Protein AF-A0A0C2MUK8-F1 (afdb_monomer)

Structure (mmCIF, N/CA/C/O backbone):
data_AF-A0A0C2MUK8-F1
#
_entry.id   AF-A0A0C2MUK8-F1
#
loop_
_atom_site.group_PDB
_atom_site.id
_atom_site.type_symbol
_atom_site.label_atom_id
_atom_site.label_alt_id
_atom_site.label_comp_id
_atom_site.label_asym_id
_atom_site.label_entity_id
_atom_site.label_seq_id
_atom_site.pdbx_PDB_ins_code
_atom_site.Cartn_x
_atom_site.Cartn_y
_atom_site.Cartn_z
_atom_site.occupancy
_atom_site.B_iso_or_equiv
_atom_site.auth_seq_id
_atom_site.auth_comp_id
_atom_site.auth_asym_id
_atom_site.auth_atom_id
_atom_site.pdbx_PDB_model_num
ATOM 1 N N . MET A 1 1 ? -18.525 -18.091 37.038 1.00 44.34 1 MET A N 1
ATOM 2 C CA . MET A 1 1 ? -18.599 -16.663 36.672 1.00 44.34 1 MET A CA 1
ATOM 3 C C . MET A 1 1 ? -17.621 -16.494 35.536 1.00 44.34 1 MET A C 1
ATOM 5 O O . MET A 1 1 ? -16.437 -16.733 35.734 1.00 44.34 1 MET A O 1
ATOM 9 N N . ASP A 1 2 ? -18.159 -16.285 34.340 1.00 36.78 2 ASP A N 1
ATOM 10 C CA . ASP A 1 2 ? -17.477 -16.557 33.077 1.00 36.78 2 ASP A CA 1
ATOM 11 C C . ASP A 1 2 ? -16.755 -15.318 32.541 1.00 36.78 2 ASP A C 1
ATOM 13 O O . ASP A 1 2 ? -17.338 -14.239 32.456 1.00 36.78 2 ASP A O 1
ATOM 17 N N . ALA A 1 3 ? -15.519 -15.508 32.074 1.00 42.41 3 ALA A N 1
ATOM 18 C CA . ALA A 1 3 ? -14.652 -14.496 31.457 1.00 42.41 3 ALA A CA 1
ATOM 19 C C . ALA A 1 3 ? -15.210 -13.856 30.160 1.00 42.41 3 ALA A C 1
ATOM 21 O O . ALA A 1 3 ? -14.564 -13.010 29.550 1.00 42.41 3 ALA A O 1
ATOM 22 N N . LYS A 1 4 ? -16.418 -14.235 29.719 1.00 40.75 4 LYS A N 1
ATOM 23 C CA . LYS A 1 4 ? -17.112 -13.627 28.571 1.00 40.75 4 LYS A CA 1
ATOM 24 C C . LYS A 1 4 ? -17.781 -12.282 28.895 1.00 40.75 4 LYS A C 1
ATOM 26 O O . LYS A 1 4 ? -18.181 -11.591 27.963 1.00 40.75 4 LYS A O 1
ATOM 31 N N . ASN A 1 5 ? -17.882 -11.898 30.170 1.00 45.78 5 ASN A N 1
ATOM 32 C CA . ASN A 1 5 ? -18.529 -10.643 30.574 1.00 45.78 5 ASN A CA 1
ATOM 33 C C . ASN A 1 5 ? -17.576 -9.440 30.726 1.00 45.78 5 ASN A C 1
ATOM 35 O O . ASN A 1 5 ? -18.062 -8.315 30.662 1.00 45.78 5 ASN A O 1
ATOM 39 N N . ASP A 1 6 ? -16.255 -9.634 30.828 1.00 45.53 6 ASP A N 1
ATOM 40 C CA . ASP A 1 6 ? -15.299 -8.517 30.988 1.00 45.53 6 ASP A CA 1
ATOM 41 C C . ASP A 1 6 ? -15.006 -7.770 29.673 1.00 45.53 6 ASP A C 1
ATOM 43 O O . ASP A 1 6 ? -14.904 -6.546 29.654 1.00 45.53 6 ASP A O 1
ATOM 47 N N . VAL A 1 7 ? -14.986 -8.470 28.533 1.00 45.81 7 VAL A N 1
ATOM 48 C CA . VAL A 1 7 ? -14.723 -7.858 27.211 1.00 45.81 7 VAL A CA 1
ATOM 49 C C . VAL A 1 7 ? -15.858 -6.916 26.772 1.00 45.81 7 VAL A C 1
ATOM 51 O O . VAL A 1 7 ? -15.629 -5.936 26.067 1.00 45.81 7 VAL A O 1
ATOM 54 N N . ASN A 1 8 ? -17.088 -7.158 27.236 1.00 46.28 8 ASN A N 1
ATOM 55 C CA . ASN A 1 8 ? -18.234 -6.287 26.956 1.00 46.28 8 ASN A CA 1
ATOM 56 C C . ASN A 1 8 ? -18.224 -4.990 27.784 1.00 46.28 8 ASN A C 1
ATOM 58 O O . ASN A 1 8 ? -18.872 -4.024 27.384 1.00 46.28 8 ASN A O 1
ATOM 62 N N . PHE A 1 9 ? -17.485 -4.938 28.899 1.00 47.06 9 PHE A N 1
ATOM 63 C CA . PHE A 1 9 ? -17.389 -3.755 29.758 1.00 47.06 9 PHE A CA 1
ATOM 64 C C . PHE A 1 9 ? -16.361 -2.740 29.230 1.00 47.06 9 PHE A C 1
ATOM 66 O O . PHE A 1 9 ? -16.635 -1.540 29.203 1.00 47.06 9 PHE A O 1
ATOM 73 N N . GLU A 1 10 ? -15.229 -3.205 28.694 1.00 44.06 10 GLU A N 1
ATOM 74 C CA . GLU A 1 10 ? -14.230 -2.322 28.070 1.00 44.06 10 GLU A CA 1
ATOM 75 C C . GLU A 1 10 ? -14.722 -1.707 26.750 1.00 44.06 10 GLU A C 1
ATOM 77 O O . GLU A 1 10 ? -14.495 -0.524 26.489 1.00 44.06 10 GLU A O 1
ATOM 82 N N . ILE A 1 11 ? -15.488 -2.464 25.954 1.00 48.84 11 ILE A N 1
ATOM 83 C CA . ILE A 1 11 ? -16.159 -1.951 24.745 1.00 48.84 11 ILE A CA 1
ATOM 84 C C . ILE A 1 11 ? -17.205 -0.881 25.110 1.00 48.84 11 ILE A C 1
ATOM 86 O O . ILE A 1 11 ? -17.395 0.084 24.369 1.00 48.84 11 ILE A O 1
ATOM 90 N N . TYR A 1 12 ? -17.848 -0.995 26.274 1.00 47.41 12 TYR A N 1
ATOM 91 C CA . TYR A 1 12 ? -18.776 0.019 26.781 1.00 47.41 12 TYR A CA 1
ATOM 92 C C . TYR A 1 12 ? -18.062 1.294 27.267 1.00 47.41 12 TYR A C 1
ATOM 94 O O . TYR A 1 12 ? -18.562 2.394 27.027 1.00 47.41 12 TYR A O 1
ATOM 102 N N . LEU A 1 13 ? -16.875 1.176 27.874 1.00 48.97 13 LEU A N 1
ATOM 103 C CA . LEU A 1 13 ? -16.033 2.319 28.268 1.00 48.97 13 LEU A CA 1
ATOM 104 C C . LEU A 1 13 ? -15.475 3.085 27.057 1.00 48.97 13 LEU A C 1
ATOM 106 O O . LEU A 1 13 ? -15.466 4.317 27.056 1.00 48.97 13 LEU A O 1
ATOM 110 N N . LEU A 1 14 ? -15.096 2.371 25.994 1.00 43.59 14 LEU A N 1
ATOM 111 C CA . LEU A 1 14 ? -14.688 2.963 24.715 1.00 43.59 14 LEU A CA 1
ATOM 112 C C . LEU A 1 14 ? -15.829 3.746 24.045 1.00 43.59 14 LEU A C 1
ATOM 114 O O . LEU A 1 14 ? -15.596 4.826 23.505 1.00 43.59 14 LEU A O 1
ATOM 118 N N . ASN A 1 15 ? -17.069 3.266 24.151 1.00 40.72 15 ASN A N 1
ATOM 119 C C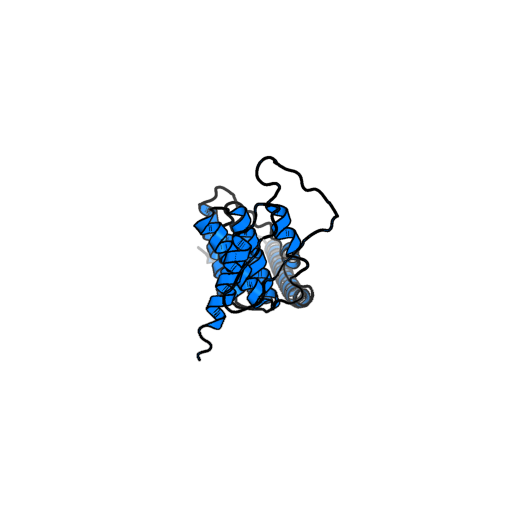A . ASN A 1 15 ? -18.247 3.975 23.644 1.00 40.72 15 ASN A CA 1
ATOM 120 C C . ASN A 1 15 ? -18.634 5.205 24.489 1.00 40.72 15 ASN A C 1
ATOM 122 O O . ASN A 1 15 ? -19.220 6.140 23.949 1.00 40.72 15 ASN A O 1
ATOM 126 N N . LEU A 1 16 ? -18.290 5.251 25.783 1.00 43.00 16 LEU A N 1
ATOM 127 C CA . LEU A 1 16 ? -18.629 6.380 26.663 1.00 43.00 16 LEU A CA 1
ATOM 128 C C . LEU A 1 16 ? -17.657 7.564 26.514 1.00 43.00 16 LEU A C 1
ATOM 130 O O . LEU A 1 16 ? -18.074 8.720 26.579 1.00 43.00 16 LEU A O 1
ATOM 134 N N . ILE A 1 17 ? -16.378 7.287 26.243 1.00 43.47 17 ILE A N 1
ATOM 135 C CA . ILE A 1 17 ? -15.360 8.316 25.961 1.00 43.47 17 ILE A CA 1
ATOM 136 C C . ILE A 1 17 ? -15.635 9.010 24.616 1.00 43.47 17 ILE A C 1
ATOM 138 O O . ILE A 1 17 ? -15.396 10.206 24.474 1.00 43.47 17 ILE A O 1
ATOM 142 N N . ILE A 1 18 ? -16.226 8.293 23.655 1.00 45.00 18 ILE A N 1
ATOM 143 C CA . ILE A 1 18 ? -16.690 8.854 22.376 1.00 45.00 18 ILE A CA 1
ATOM 144 C C . ILE A 1 18 ? -17.931 9.760 22.562 1.00 45.00 18 ILE A C 1
ATOM 146 O O . ILE A 1 18 ? -18.201 10.603 21.708 1.00 45.00 18 ILE A O 1
ATOM 150 N N . TYR A 1 19 ? -18.669 9.645 23.677 1.00 41.75 19 TYR A N 1
ATOM 151 C CA . TYR A 1 19 ? -19.995 10.261 23.837 1.00 41.75 19 TYR A CA 1
ATOM 152 C C . TYR A 1 19 ? -20.034 11.571 24.654 1.00 41.75 19 TYR A C 1
ATOM 154 O O . TYR A 1 19 ? -20.921 12.387 24.422 1.00 41.75 19 TYR A O 1
ATOM 162 N N . PHE A 1 20 ? -19.088 11.838 25.567 1.00 40.06 20 PHE A N 1
ATOM 163 C CA . PHE A 1 20 ? -19.102 13.054 26.417 1.00 40.06 20 PHE A CA 1
ATOM 164 C C . PHE A 1 20 ? -18.139 14.171 25.983 1.00 40.06 20 PHE A C 1
ATOM 166 O O . PHE A 1 20 ? -17.694 14.989 26.787 1.00 40.06 20 PHE A O 1
ATOM 173 N N . GLY A 1 21 ? -17.862 14.276 24.686 1.00 37.72 21 GLY A N 1
ATOM 174 C CA . GLY A 1 21 ? -17.259 15.474 24.108 1.00 37.72 21 GLY A CA 1
ATOM 175 C C . GLY A 1 21 ? -18.307 16.548 23.827 1.00 37.72 21 GLY A C 1
ATOM 176 O O . GLY A 1 21 ? -18.666 16.716 22.668 1.00 37.72 21 GLY A O 1
ATOM 177 N N . ASN A 1 22 ? -18.825 17.216 24.869 1.00 46.59 22 ASN A N 1
ATOM 178 C CA . ASN A 1 22 ? -19.292 18.616 24.857 1.00 46.59 22 ASN A CA 1
ATOM 179 C C . ASN A 1 22 ? -20.023 18.953 26.168 1.00 46.59 22 ASN A C 1
ATOM 181 O O . ASN A 1 22 ? -21.207 18.656 26.298 1.00 46.59 22 ASN A O 1
ATOM 185 N N . ASN A 1 23 ? -19.304 19.562 27.118 1.00 37.31 23 ASN A N 1
ATOM 186 C CA . ASN A 1 23 ? -19.706 20.670 28.006 1.00 37.31 23 ASN A CA 1
ATOM 187 C C . ASN A 1 23 ? -18.796 20.671 29.246 1.00 37.31 23 ASN A C 1
ATOM 189 O O . ASN A 1 23 ? -18.485 19.619 29.794 1.00 37.31 23 ASN A O 1
ATOM 193 N N . ASN A 1 24 ? -18.364 21.858 29.681 1.00 41.06 24 ASN A N 1
ATOM 194 C CA . ASN A 1 24 ? -17.519 22.080 30.863 1.00 41.06 24 ASN A CA 1
ATOM 195 C C . ASN A 1 24 ? -18.278 21.826 32.180 1.00 41.06 24 ASN A C 1
ATOM 197 O O . ASN A 1 24 ? -18.367 22.708 33.034 1.00 41.06 24 ASN A O 1
ATOM 201 N N . GLU A 1 25 ? -18.837 20.635 32.355 1.00 41.28 25 GLU A N 1
ATOM 202 C CA . GLU A 1 25 ? -19.490 20.223 33.591 1.00 41.28 25 GLU A CA 1
ATOM 203 C C . GLU A 1 25 ? -18.808 18.971 34.144 1.00 41.28 25 GLU A C 1
ATOM 205 O O . GLU A 1 25 ? -18.572 17.986 33.444 1.00 41.28 25 GLU A O 1
ATOM 210 N N . THR A 1 26 ? -18.479 19.016 35.433 1.00 39.28 26 THR A N 1
ATOM 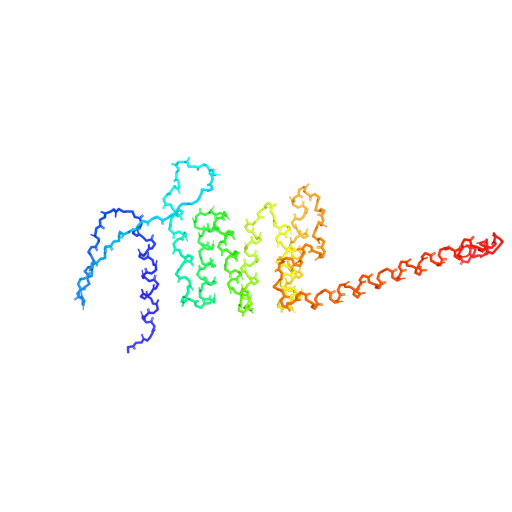211 C CA . THR A 1 26 ? -18.084 17.841 36.210 1.00 39.28 26 THR A CA 1
ATOM 212 C C . THR A 1 26 ? -19.203 16.809 36.146 1.00 39.28 26 THR A C 1
ATOM 214 O O . THR A 1 26 ? -20.279 17.033 36.698 1.00 39.28 26 THR A O 1
ATOM 217 N N . CYS A 1 27 ? -18.952 15.682 35.486 1.00 40.25 27 CYS A N 1
ATOM 218 C CA . CYS A 1 27 ? -19.904 14.582 35.421 1.00 40.25 27 CYS A CA 1
ATOM 219 C C . CYS A 1 27 ? -19.735 13.673 36.642 1.00 40.25 27 CYS A C 1
ATOM 221 O O . CYS A 1 27 ? -18.654 13.140 36.889 1.00 40.25 27 CYS A O 1
ATOM 223 N N . GLU A 1 28 ? -20.814 13.499 37.403 1.00 36.44 28 GLU A N 1
ATOM 224 C CA . GLU A 1 28 ? -20.895 12.543 38.504 1.00 36.44 28 GLU A CA 1
ATOM 225 C C . GLU A 1 28 ? -21.462 11.222 37.967 1.00 36.44 28 GLU A C 1
ATOM 227 O O . GLU A 1 28 ? -22.614 11.159 37.537 1.00 36.44 28 GLU A O 1
ATOM 232 N N . LEU A 1 29 ? -20.660 10.158 37.983 1.00 40.34 29 LEU A N 1
ATOM 233 C CA . LEU A 1 29 ? -21.117 8.809 37.652 1.00 40.34 29 LEU A CA 1
ATOM 234 C C . LEU A 1 29 ? -21.382 8.044 38.947 1.00 40.34 29 LEU A C 1
ATOM 236 O O . LEU A 1 29 ? -20.466 7.797 39.730 1.00 40.34 29 LEU A O 1
ATOM 240 N N . LYS A 1 30 ? -22.644 7.661 39.160 1.00 34.53 30 LYS A N 1
ATOM 241 C CA . LYS A 1 30 ? -23.049 6.779 40.259 1.00 34.53 30 LYS A CA 1
ATOM 242 C C . LYS A 1 30 ? -23.263 5.371 39.732 1.00 34.53 30 LYS A C 1
ATOM 244 O O . LYS A 1 30 ? -24.034 5.161 38.799 1.00 34.53 30 LYS A O 1
ATOM 249 N N . ASN A 1 31 ? -22.593 4.421 40.365 1.00 46.09 31 ASN A N 1
ATOM 250 C CA . ASN A 1 31 ? -22.804 2.995 40.186 1.00 46.09 31 ASN A CA 1
ATOM 251 C C . ASN A 1 31 ? -23.297 2.439 41.529 1.00 46.09 31 ASN A C 1
ATOM 253 O O . ASN A 1 31 ? -22.726 2.763 42.566 1.00 46.09 31 ASN A O 1
ATOM 257 N N . GLU A 1 32 ? -24.349 1.619 41.532 1.00 39.38 32 GLU A N 1
ATOM 258 C CA . GLU A 1 32 ? -24.982 1.101 42.759 1.00 39.38 32 GLU A CA 1
ATOM 259 C C . GLU A 1 32 ? -24.063 0.183 43.592 1.00 39.38 32 GLU A C 1
ATOM 261 O O . GLU A 1 32 ? -24.407 -0.184 44.717 1.00 39.38 32 GLU A O 1
ATOM 266 N N . HIS A 1 33 ? -22.877 -0.161 43.076 1.00 52.69 33 HIS A N 1
ATOM 267 C CA . HIS A 1 33 ? -21.936 -1.067 43.733 1.00 52.69 33 HIS A CA 1
ATOM 268 C C . HIS A 1 33 ? -20.528 -0.513 44.012 1.00 52.69 33 HIS A C 1
ATOM 270 O O . HIS A 1 33 ? -19.751 -1.224 44.647 1.00 52.69 33 HIS A O 1
ATOM 276 N N . TYR A 1 34 ? -20.192 0.731 43.636 1.00 43.94 34 TYR A N 1
ATOM 277 C CA . TYR A 1 34 ? -18.869 1.322 43.922 1.00 43.94 34 TYR A CA 1
ATOM 278 C C . TYR A 1 34 ? -18.924 2.840 44.181 1.00 43.94 34 TYR A C 1
ATOM 280 O O . TYR A 1 34 ? -19.821 3.526 43.698 1.00 43.94 34 TYR A O 1
ATOM 288 N N . GLU A 1 35 ? -17.959 3.349 44.962 1.00 40.81 35 GLU A N 1
ATOM 289 C CA . GLU A 1 35 ? -17.840 4.760 45.370 1.00 40.81 35 GLU A CA 1
ATOM 290 C C . GLU A 1 35 ? -17.657 5.728 44.185 1.00 40.81 35 GLU A C 1
ATOM 292 O O . GLU A 1 35 ? -16.994 5.422 43.194 1.00 40.81 35 GLU A O 1
ATOM 297 N N . THR A 1 36 ? -18.250 6.920 44.314 1.00 42.28 36 THR A N 1
ATOM 298 C CA . THR A 1 36 ? -18.258 8.000 43.317 1.00 42.28 36 THR A CA 1
ATOM 299 C C . THR A 1 36 ? -16.847 8.505 42.991 1.00 42.28 36 THR A C 1
ATOM 301 O O . THR A 1 36 ? -16.094 8.879 43.889 1.00 42.28 36 THR A O 1
ATOM 304 N N . ILE A 1 37 ? -16.511 8.602 41.699 1.00 38.69 37 ILE A N 1
ATOM 305 C CA . ILE A 1 37 ? -15.226 9.131 41.211 1.00 38.69 37 ILE A CA 1
ATOM 306 C C . ILE A 1 37 ? -15.444 10.508 40.570 1.00 38.69 37 ILE A C 1
ATOM 308 O O . ILE A 1 37 ? -16.324 10.665 39.725 1.00 38.69 37 ILE A O 1
ATOM 312 N N . TYR A 1 38 ? -14.609 11.489 40.930 1.00 33.41 38 TYR A N 1
ATOM 313 C CA . TYR A 1 38 ? -14.578 12.822 40.315 1.00 33.41 38 TYR A CA 1
ATOM 314 C C . TYR A 1 38 ? -13.261 13.031 39.556 1.00 33.41 38 TYR A C 1
ATOM 316 O O . TYR A 1 38 ? -12.187 12.779 40.101 1.00 33.41 38 TYR A O 1
ATOM 324 N N . VAL A 1 39 ? -13.331 13.531 38.318 1.00 37.06 39 VAL A N 1
ATOM 325 C CA . VAL A 1 39 ? -12.158 13.823 37.471 1.00 37.06 39 VAL A CA 1
ATOM 326 C C . VAL A 1 39 ? -12.161 15.307 37.086 1.00 37.06 39 VAL A C 1
ATOM 328 O O . VAL A 1 39 ? -13.183 15.828 36.647 1.00 37.06 39 VAL A O 1
ATOM 331 N N . ASN A 1 40 ? -11.025 15.991 37.264 1.00 30.33 40 ASN A N 1
ATOM 332 C CA . ASN A 1 40 ? -10.830 17.415 36.956 1.00 30.33 40 ASN A CA 1
ATOM 333 C C . ASN A 1 40 ? -9.628 17.577 36.009 1.00 30.33 40 ASN A C 1
ATOM 335 O O . ASN A 1 40 ? -8.556 17.038 36.286 1.00 30.33 40 ASN A O 1
ATOM 339 N N . LEU A 1 41 ? -9.802 18.299 34.899 1.00 39.44 41 LEU A N 1
ATOM 340 C CA . LEU A 1 41 ? -8.825 18.407 33.813 1.00 39.44 41 LEU A CA 1
ATOM 341 C C . LEU A 1 41 ? -8.491 19.881 33.539 1.00 39.44 41 LEU A C 1
ATOM 343 O O . LEU A 1 41 ? -9.246 20.579 32.875 1.00 39.44 41 LEU A O 1
ATOM 347 N N . ASN A 1 42 ? -7.336 20.341 34.026 1.00 35.16 42 ASN A N 1
ATOM 348 C CA . ASN A 1 42 ? -6.732 21.625 33.657 1.00 35.16 42 ASN A CA 1
ATOM 349 C C . ASN A 1 42 ? -5.212 21.455 33.482 1.00 35.16 42 ASN A C 1
ATOM 351 O O . ASN A 1 42 ? -4.532 21.128 34.451 1.00 35.16 42 ASN A O 1
ATOM 355 N N . SER A 1 43 ? -4.669 21.716 32.285 1.00 32.44 43 SER A N 1
ATOM 356 C CA . SER A 1 43 ? -3.431 22.500 32.063 1.00 32.44 43 SER A CA 1
ATOM 357 C C . SER A 1 43 ? -3.029 22.563 30.575 1.00 32.44 43 SER A C 1
ATOM 359 O O . SER A 1 43 ? -3.450 21.760 29.753 1.00 32.44 43 SER A O 1
ATOM 361 N N . THR A 1 44 ? -2.252 23.597 30.253 1.00 32.50 44 THR A N 1
ATOM 362 C CA . THR A 1 44 ? -2.103 24.318 28.975 1.00 32.50 44 THR A CA 1
ATOM 363 C C . THR A 1 44 ? -0.789 24.078 28.197 1.00 32.50 44 THR A C 1
ATOM 365 O O . THR A 1 44 ? 0.245 23.859 28.820 1.00 32.50 44 THR A O 1
ATOM 368 N N . ASN A 1 45 ? -0.836 24.383 26.882 1.00 28.20 45 ASN A N 1
ATOM 369 C CA . ASN A 1 45 ? 0.207 24.907 25.953 1.00 28.20 45 ASN A CA 1
ATOM 370 C C . ASN A 1 45 ? 1.199 23.958 25.232 1.00 28.20 45 ASN A C 1
ATOM 372 O O . ASN A 1 45 ? 2.149 23.478 25.839 1.00 28.20 45 ASN A O 1
ATOM 376 N N . LEU A 1 46 ? 1.128 23.892 23.886 1.00 25.58 46 LEU A N 1
ATOM 377 C CA . LEU A 1 46 ? 1.962 24.676 22.938 1.00 25.58 46 LEU A CA 1
ATOM 378 C C . LEU A 1 46 ? 1.531 24.450 21.467 1.00 25.58 46 LEU A C 1
ATOM 380 O O . LEU A 1 46 ? 1.086 23.374 21.089 1.00 25.58 46 LEU A O 1
ATOM 384 N N . ILE A 1 47 ? 1.654 25.508 20.658 1.00 30.33 47 ILE A N 1
ATOM 385 C CA . ILE A 1 47 ? 1.053 25.728 19.329 1.00 30.33 47 ILE A CA 1
ATOM 386 C C . ILE A 1 47 ? 2.110 25.603 18.220 1.00 30.33 47 ILE A C 1
ATOM 388 O O . ILE A 1 47 ? 3.162 26.223 18.348 1.00 30.33 47 ILE A O 1
ATOM 392 N N . TYR A 1 48 ? 1.771 24.974 17.082 1.00 24.56 48 TYR A N 1
ATOM 393 C CA . TYR A 1 48 ? 2.270 25.370 15.749 1.00 24.56 48 TYR A CA 1
ATOM 394 C C . TYR A 1 48 ? 1.170 25.241 14.671 1.00 24.56 48 TYR A C 1
ATOM 396 O O . TYR A 1 48 ? 0.376 24.303 14.731 1.00 24.56 48 TYR A O 1
ATOM 404 N N . PRO A 1 49 ? 1.072 26.171 13.694 1.00 29.62 49 PRO A N 1
ATOM 405 C CA . PRO A 1 49 ? -0.115 26.302 12.854 1.00 29.62 49 PRO A CA 1
ATOM 406 C C . PRO A 1 49 ? 0.009 25.560 11.515 1.00 29.62 49 PRO A C 1
ATOM 408 O O . PRO A 1 49 ? 0.992 25.723 10.794 1.00 29.62 49 PRO A O 1
ATOM 411 N N . CYS A 1 50 ? -1.058 24.872 11.102 1.00 25.00 50 CYS A N 1
ATOM 412 C CA . CYS A 1 50 ? -1.337 24.622 9.688 1.00 25.00 50 CYS A CA 1
ATOM 413 C C . CYS A 1 50 ? -2.681 25.270 9.330 1.00 25.00 50 CYS A C 1
ATOM 415 O O . CYS A 1 50 ? -3.735 24.880 9.829 1.00 25.00 50 CYS A O 1
ATOM 417 N N . ARG A 1 51 ? -2.633 26.320 8.502 1.00 31.44 51 ARG A N 1
ATOM 418 C CA . ARG A 1 51 ? -3.814 27.004 7.962 1.00 31.44 51 ARG A CA 1
ATOM 419 C C . ARG A 1 51 ? -4.396 26.187 6.810 1.00 31.44 51 ARG A C 1
ATOM 421 O O . ARG A 1 51 ? -3.703 25.964 5.823 1.00 31.44 51 ARG A O 1
ATOM 428 N N . THR A 1 52 ? -5.690 25.881 6.870 1.00 36.16 52 THR A N 1
ATOM 429 C CA . THR A 1 52 ? -6.710 26.419 5.940 1.00 36.16 52 THR A CA 1
ATOM 430 C C . THR A 1 52 ? -8.127 25.966 6.343 1.00 36.16 52 THR A C 1
ATOM 432 O O . THR A 1 52 ? -8.360 24.799 6.625 1.00 36.16 52 THR A O 1
ATOM 435 N N . ASN A 1 53 ? -9.051 26.942 6.348 1.00 33.34 53 ASN A N 1
ATOM 436 C CA . ASN A 1 53 ? -10.520 26.886 6.484 1.00 33.34 53 ASN A CA 1
ATOM 437 C C . ASN A 1 53 ? -11.135 26.434 7.835 1.00 33.34 53 ASN A C 1
ATOM 439 O O . ASN A 1 53 ? -11.868 25.451 7.911 1.00 33.34 53 ASN A O 1
ATOM 443 N N . GLN A 1 54 ? -10.912 27.244 8.880 1.00 40.81 54 GLN A N 1
ATOM 444 C CA . GLN A 1 54 ? -11.806 27.415 10.044 1.00 40.81 54 GLN A CA 1
ATOM 445 C C . GLN A 1 54 ? -13.036 28.224 9.583 1.00 40.81 54 GLN A C 1
ATOM 447 O O . GLN A 1 54 ? -12.878 29.163 8.815 1.00 40.81 54 GLN A O 1
ATOM 452 N N . ASP A 1 55 ? -14.277 27.794 9.822 1.00 36.22 55 ASP A N 1
ATOM 453 C CA . ASP A 1 55 ? -15.002 28.169 11.048 1.00 36.22 55 ASP A CA 1
ATOM 454 C C . ASP A 1 55 ? -16.012 27.100 11.530 1.00 36.22 55 ASP A C 1
ATOM 456 O O . ASP A 1 55 ? -17.010 27.422 12.173 1.00 36.22 55 ASP A O 1
ATOM 460 N N . LYS A 1 56 ? -15.798 25.806 11.232 1.00 40.91 56 LYS A N 1
ATOM 461 C CA . LYS A 1 56 ? -16.734 24.751 11.691 1.00 40.91 56 LYS A CA 1
ATOM 462 C C . LYS A 1 56 ? -16.150 23.508 12.362 1.00 40.91 56 LYS A C 1
ATOM 464 O O . LYS A 1 56 ? -16.930 22.692 12.835 1.00 40.91 56 LYS A O 1
ATOM 469 N N . TYR A 1 57 ? -14.827 23.369 12.459 1.00 47.22 57 TYR A N 1
ATOM 470 C CA . TYR A 1 57 ? -14.197 22.130 12.953 1.00 47.22 57 TYR A CA 1
ATOM 471 C C . TYR A 1 57 ? -13.023 22.344 13.919 1.00 47.22 57 TYR A C 1
ATOM 473 O O . TYR A 1 57 ? -12.188 21.466 14.099 1.00 47.22 57 TYR A O 1
ATOM 481 N N . THR A 1 58 ? -12.947 23.500 14.578 1.00 41.34 58 THR A N 1
ATOM 482 C CA . THR A 1 58 ? -11.772 23.876 15.380 1.00 41.34 58 THR A CA 1
ATOM 483 C C . THR A 1 58 ? -11.585 23.083 16.675 1.00 41.34 58 THR A C 1
ATOM 485 O O . THR A 1 58 ? -10.475 23.048 17.185 1.00 41.34 58 THR A O 1
ATOM 488 N N . ASN A 1 59 ? -12.622 22.400 17.171 1.00 46.31 59 ASN A N 1
ATOM 489 C CA . ASN A 1 59 ? -12.564 21.685 18.453 1.00 4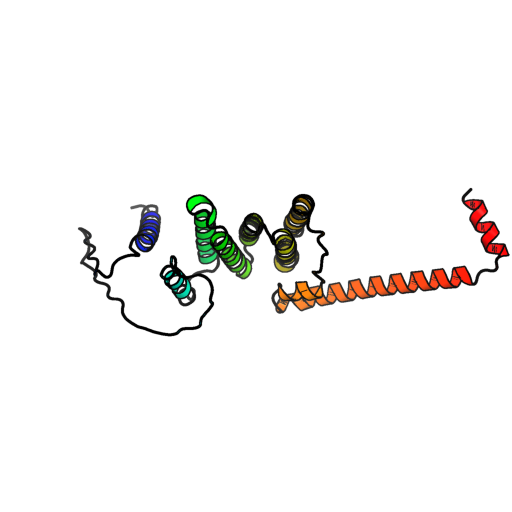6.31 59 ASN A CA 1
ATOM 490 C C . ASN A 1 59 ? -12.413 20.158 18.312 1.00 46.31 59 ASN A C 1
ATOM 492 O O . ASN A 1 59 ? -12.341 19.460 19.316 1.00 46.31 59 ASN A O 1
ATOM 496 N N . GLN A 1 60 ? -12.372 19.616 17.087 1.00 45.38 60 GLN A N 1
ATOM 497 C CA . GLN A 1 60 ? -12.258 18.164 16.860 1.00 45.38 60 GLN A CA 1
ATOM 498 C C . GLN A 1 60 ? -10.807 17.709 16.638 1.00 45.38 60 GLN A C 1
ATOM 500 O O . GLN A 1 60 ? -10.484 16.543 16.851 1.00 45.38 60 GLN A O 1
ATOM 505 N N . THR A 1 61 ? -9.920 18.630 16.258 1.00 41.56 61 THR A N 1
ATOM 506 C CA . THR A 1 61 ? -8.496 18.367 16.010 1.00 41.56 61 THR A CA 1
ATOM 507 C C . THR A 1 61 ? -7.696 18.165 17.300 1.00 41.56 61 THR A C 1
ATOM 509 O O . THR A 1 61 ? -6.777 17.351 17.309 1.00 41.56 61 THR A O 1
ATOM 512 N N . GLU A 1 62 ? -8.074 18.825 18.402 1.00 44.31 62 GLU A N 1
ATOM 513 C CA . GLU A 1 62 ? -7.385 18.694 19.701 1.00 44.31 62 GLU A CA 1
ATOM 514 C C . GLU A 1 62 ? -7.546 17.294 20.328 1.00 44.31 62 GLU A C 1
ATOM 516 O O . GLU A 1 62 ? -6.681 16.857 21.084 1.00 44.31 62 GLU A O 1
ATOM 521 N N . ILE A 1 63 ? -8.594 16.554 19.943 1.00 46.53 63 ILE A N 1
ATOM 522 C CA . ILE A 1 63 ? -8.921 15.211 20.455 1.00 46.53 63 ILE A CA 1
ATOM 523 C C . ILE A 1 63 ? -8.018 14.120 19.841 1.00 46.53 63 ILE A C 1
ATOM 525 O O . ILE A 1 63 ? -7.807 13.076 20.456 1.00 46.53 63 ILE A O 1
ATOM 529 N N . TYR A 1 64 ? -7.437 14.361 18.659 1.00 42.78 64 TYR A N 1
ATOM 530 C CA . TYR A 1 64 ? -6.544 13.399 17.994 1.00 42.78 64 TYR A CA 1
ATOM 531 C C . TYR A 1 64 ? -5.060 13.687 18.252 1.00 42.78 64 TYR A C 1
ATOM 533 O O . TYR A 1 64 ? -4.278 12.755 18.414 1.00 42.78 64 TYR A O 1
ATOM 541 N N . SER A 1 65 ? -4.664 14.956 18.411 1.00 42.56 65 SER A N 1
ATOM 542 C CA . SER A 1 65 ? -3.274 15.323 18.739 1.00 42.56 65 SER A CA 1
ATOM 543 C C . SER A 1 65 ? -2.840 14.950 20.165 1.00 42.56 65 SER A C 1
ATOM 545 O O . SER A 1 65 ? -1.646 14.924 20.454 1.00 42.56 65 SER A O 1
ATOM 547 N N . SER A 1 66 ? -3.776 14.639 21.071 1.00 46.53 66 SER A N 1
ATOM 548 C CA . SER A 1 66 ? -3.454 14.139 22.416 1.00 46.53 66 SER A CA 1
ATOM 549 C C . SER A 1 66 ? -3.221 12.622 22.474 1.00 46.53 66 SER A C 1
ATOM 551 O O . SER A 1 66 ? -2.794 12.127 23.517 1.00 46.53 66 SER A O 1
ATOM 553 N N . GLN A 1 67 ? -3.480 11.876 21.390 1.00 48.53 67 GLN A N 1
ATOM 554 C CA . GLN A 1 67 ? -3.282 10.420 21.344 1.00 48.53 67 GLN A CA 1
ATOM 555 C C . GLN A 1 67 ? -1.828 10.020 21.042 1.00 48.53 67 GLN A C 1
ATOM 557 O O . GLN A 1 67 ? -1.379 9.002 21.563 1.00 48.53 67 GLN A O 1
ATOM 562 N N . ASP A 1 68 ? -1.047 10.855 20.344 1.00 46.94 68 ASP A N 1
ATOM 563 C CA . ASP A 1 68 ? 0.358 10.563 19.992 1.00 46.94 68 ASP A CA 1
ATOM 564 C C . ASP A 1 68 ? 1.283 10.382 21.210 1.00 46.94 68 ASP A C 1
ATOM 566 O O . ASP A 1 68 ? 2.264 9.641 21.159 1.00 46.94 68 ASP A O 1
ATOM 570 N N . ASN A 1 69 ? 0.956 10.997 22.352 1.00 45.47 69 ASN A N 1
ATOM 571 C CA . ASN A 1 69 ? 1.759 10.881 23.575 1.00 45.47 69 ASN A CA 1
ATOM 572 C C . ASN A 1 69 ? 1.331 9.726 24.503 1.00 45.47 69 ASN A C 1
ATOM 574 O O . ASN A 1 69 ? 2.051 9.428 25.459 1.00 45.47 69 ASN A O 1
ATOM 578 N N . GLN A 1 70 ? 0.205 9.052 24.228 1.00 48.44 70 GLN A N 1
ATOM 579 C CA . GLN A 1 70 ? -0.322 7.947 25.048 1.00 48.44 70 GLN A CA 1
ATOM 580 C C . GLN A 1 70 ? -0.126 6.554 24.423 1.00 48.44 70 GLN A C 1
ATOM 582 O O . GLN A 1 70 ? -0.365 5.549 25.091 1.00 48.44 70 GLN A O 1
ATOM 587 N N . VAL A 1 71 ? 0.398 6.460 23.193 1.00 48.91 71 VAL A N 1
ATOM 588 C CA . VAL A 1 71 ? 0.682 5.168 22.526 1.00 48.91 71 VAL A CA 1
ATOM 589 C C . VAL A 1 71 ? 1.885 4.428 23.137 1.00 48.91 71 VAL A C 1
ATOM 591 O O . VAL A 1 71 ? 2.125 3.268 22.824 1.00 48.91 71 VAL A O 1
ATOM 594 N N . LYS A 1 72 ? 2.618 5.025 24.091 1.00 49.84 72 LYS A N 1
ATOM 595 C CA . LYS A 1 72 ? 3.780 4.390 24.752 1.00 49.84 72 LYS A CA 1
ATOM 596 C C . LYS A 1 72 ? 3.465 3.130 25.585 1.00 49.84 72 LYS A C 1
ATOM 598 O O . LYS A 1 72 ? 4.393 2.555 26.147 1.00 49.84 72 LYS A O 1
ATOM 603 N N . GLY A 1 73 ? 2.205 2.694 25.668 1.00 59.28 73 GLY A N 1
ATOM 604 C CA . GLY A 1 73 ? 1.797 1.474 26.376 1.00 59.28 73 GLY A CA 1
ATOM 605 C C . GLY A 1 73 ? 0.985 0.461 25.563 1.00 59.28 73 GLY A C 1
ATOM 606 O O . GLY A 1 73 ? 0.680 -0.599 26.101 1.00 59.28 73 GLY A O 1
ATOM 607 N N . PHE A 1 74 ? 0.626 0.748 24.307 1.00 66.00 74 PHE A N 1
ATOM 608 C CA . PHE A 1 74 ? -0.182 -0.175 23.504 1.00 66.00 74 PHE A CA 1
ATOM 609 C C . PHE A 1 74 ? 0.690 -1.059 22.618 1.00 66.00 74 PHE A C 1
ATOM 611 O O . PHE A 1 74 ? 1.653 -0.604 22.003 1.00 66.00 74 PHE A O 1
ATOM 618 N N . SER A 1 75 ? 0.325 -2.338 22.541 1.00 85.94 75 SER A N 1
ATOM 619 C CA . SER A 1 75 ? 0.911 -3.263 21.579 1.00 85.94 75 SER A CA 1
ATOM 620 C C . SER A 1 75 ? 0.555 -2.798 20.162 1.00 85.94 75 SER A C 1
ATOM 622 O O . SER A 1 75 ? -0.604 -2.475 19.892 1.00 85.94 75 SER A O 1
ATOM 624 N N . TYR A 1 76 ? 1.527 -2.778 19.245 1.00 90.06 76 TYR A N 1
ATOM 625 C CA . TYR A 1 76 ? 1.312 -2.369 17.848 1.00 90.06 76 TYR A CA 1
ATOM 626 C C . TYR A 1 76 ? 0.087 -3.033 17.169 1.00 90.06 76 TYR A C 1
ATOM 628 O O . TYR A 1 76 ? -0.648 -2.324 16.483 1.00 90.06 76 TYR A O 1
ATOM 636 N N . PRO A 1 77 ? -0.216 -4.336 17.366 1.00 93.19 77 PRO A N 1
ATOM 637 C CA . PRO A 1 77 ? -1.428 -4.960 16.829 1.00 93.19 77 PRO A CA 1
ATOM 638 C C . PRO A 1 77 ? -2.742 -4.339 17.320 1.00 93.19 77 PRO A C 1
ATOM 640 O O . PRO A 1 77 ? -3.672 -4.189 16.525 1.00 93.19 77 PRO A O 1
ATOM 643 N N . ASP A 1 78 ? -2.826 -3.972 18.601 1.00 91.69 78 ASP A N 1
A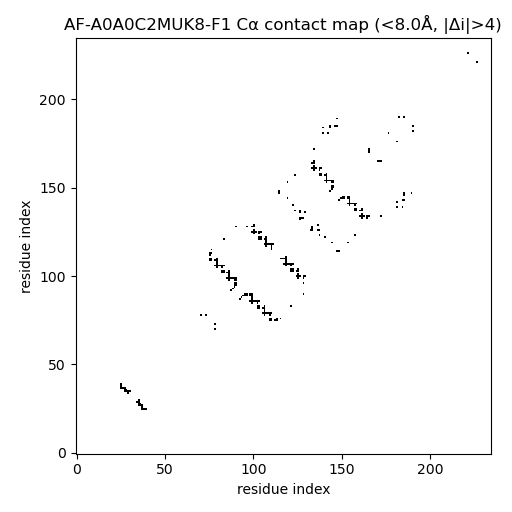TOM 644 C CA . ASP A 1 78 ? -4.047 -3.412 19.195 1.00 91.69 78 ASP A CA 1
ATOM 645 C C . ASP A 1 78 ? -4.293 -1.998 18.666 1.00 91.69 78 ASP A C 1
ATOM 647 O O . ASP A 1 78 ? -5.414 -1.660 18.276 1.00 91.69 78 ASP A O 1
ATOM 651 N N . ALA A 1 79 ? -3.222 -1.203 18.565 1.00 91.56 79 ALA A N 1
ATOM 652 C CA . ALA A 1 79 ? -3.260 0.106 17.922 1.00 91.56 79 ALA A CA 1
ATOM 653 C C . ALA A 1 79 ? -3.689 -0.018 16.450 1.00 91.56 79 ALA A C 1
ATOM 655 O O . ALA A 1 79 ? -4.629 0.652 16.020 1.00 91.56 79 ALA A O 1
ATOM 656 N N . GLY A 1 80 ? -3.081 -0.947 15.701 1.00 95.31 80 GLY A N 1
ATOM 657 C CA . GLY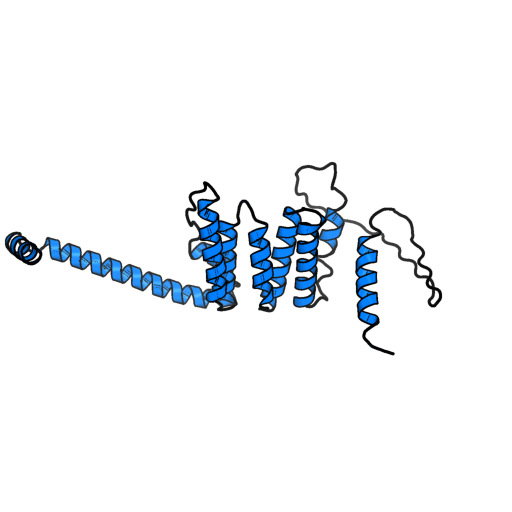 A 1 80 ? -3.440 -1.219 14.308 1.00 95.31 80 GLY A CA 1
ATOM 658 C C . GLY A 1 80 ? -4.922 -1.559 14.137 1.00 95.31 80 GLY A C 1
ATOM 659 O O . GLY A 1 80 ? -5.583 -1.028 13.239 1.00 95.31 80 GLY A O 1
ATOM 660 N N . GLN A 1 81 ? -5.475 -2.370 15.042 1.00 95.69 81 GLN A N 1
ATOM 661 C CA . GLN A 1 81 ? -6.883 -2.764 15.023 1.00 95.69 81 GLN A CA 1
ATOM 662 C C . GLN A 1 81 ? -7.828 -1.609 15.374 1.00 95.69 81 GLN A C 1
ATOM 664 O O . GLN A 1 81 ? -8.912 -1.506 14.784 1.00 95.69 81 GLN A O 1
ATOM 669 N N . ALA A 1 82 ? -7.443 -0.761 16.330 1.00 93.88 82 ALA A N 1
ATOM 670 C CA . ALA A 1 82 ? -8.202 0.425 16.711 1.00 93.88 82 ALA A CA 1
ATOM 671 C C . ALA A 1 82 ? -8.263 1.434 15.556 1.00 93.88 82 ALA A C 1
ATOM 673 O O . ALA A 1 82 ? -9.357 1.870 15.186 1.00 93.88 82 ALA A O 1
ATOM 674 N N . TYR A 1 83 ? -7.123 1.727 14.921 1.00 96.69 83 TYR A N 1
ATOM 675 C CA . TYR A 1 83 ? -7.067 2.591 13.742 1.00 96.69 83 TYR A CA 1
ATOM 676 C C . TYR A 1 83 ? -7.875 2.027 12.572 1.00 96.69 83 TYR A C 1
ATOM 678 O O . TYR A 1 83 ? -8.614 2.773 11.934 1.00 96.69 83 TYR A O 1
ATOM 686 N N . PHE A 1 84 ? -7.827 0.713 12.334 1.00 97.44 84 PHE A N 1
ATOM 687 C CA . PHE A 1 84 ? -8.624 0.094 11.271 1.00 97.44 84 PHE A CA 1
ATOM 688 C C . PHE A 1 84 ? -10.127 0.323 11.476 1.00 97.44 84 PHE A C 1
ATOM 690 O O . PHE A 1 84 ? -10.825 0.756 10.562 1.00 97.44 84 PHE A O 1
ATOM 697 N N . LYS A 1 85 ? -10.624 0.089 12.700 1.00 96.50 85 LYS A N 1
ATOM 698 C CA . LYS A 1 85 ? -12.035 0.325 13.055 1.00 96.50 85 LYS A CA 1
ATOM 699 C C . LYS A 1 85 ? -12.412 1.802 12.956 1.00 96.50 85 LYS A C 1
ATOM 701 O O . LYS A 1 85 ? -13.514 2.121 12.521 1.00 96.50 85 LYS A O 1
ATOM 706 N N . ALA A 1 86 ? -11.510 2.705 13.341 1.00 94.19 86 ALA A N 1
ATOM 707 C CA . ALA A 1 86 ? -11.724 4.140 13.185 1.00 94.19 86 ALA A CA 1
ATOM 708 C C . ALA A 1 86 ? -11.807 4.547 11.704 1.00 94.19 86 ALA A C 1
ATOM 710 O O . ALA A 1 86 ? -12.636 5.391 11.354 1.00 94.19 86 ALA A O 1
ATOM 711 N N . GLY A 1 87 ? -10.992 3.929 10.844 1.00 96.81 87 GLY A N 1
ATOM 712 C CA . GLY A 1 87 ? -11.052 4.092 9.393 1.00 96.81 87 GLY A CA 1
ATOM 713 C C . GLY A 1 87 ? -12.391 3.637 8.826 1.00 96.81 87 GLY A C 1
ATOM 714 O O . GLY A 1 87 ? -13.068 4.426 8.174 1.00 96.81 87 GLY A O 1
ATOM 715 N N . ASP A 1 88 ? -12.819 2.427 9.189 1.00 97.62 88 ASP A N 1
ATOM 716 C CA . ASP A 1 88 ? -14.098 1.836 8.774 1.00 97.62 88 ASP A CA 1
ATOM 717 C C . ASP A 1 88 ? -15.308 2.668 9.205 1.00 97.62 88 ASP A C 1
ATOM 719 O O . ASP A 1 88 ? -16.204 2.950 8.408 1.00 97.62 88 ASP A O 1
ATOM 723 N N . PHE A 1 89 ? -15.305 3.154 10.447 1.00 95.62 89 PHE A N 1
ATOM 724 C CA . PHE A 1 89 ? -16.339 4.060 10.931 1.00 95.62 89 PHE A CA 1
ATOM 725 C C . PHE A 1 89 ? -16.335 5.392 10.165 1.00 95.62 89 PHE A C 1
ATOM 727 O O . PHE A 1 89 ? -17.392 5.904 9.792 1.00 95.62 89 PHE A O 1
ATOM 734 N N . SER A 1 90 ? -15.151 5.952 9.902 1.00 95.44 90 SER A N 1
ATOM 735 C CA . SER A 1 90 ? -15.019 7.216 9.169 1.00 95.44 90 SER A CA 1
ATOM 736 C C . SER A 1 90 ? -15.493 7.084 7.720 1.00 95.44 90 SER A C 1
ATOM 738 O O . SER A 1 90 ? -16.184 7.976 7.235 1.00 95.44 90 SER A O 1
ATOM 740 N N . GLU A 1 91 ? -15.177 5.971 7.053 1.00 96.94 91 GLU A N 1
ATOM 741 C CA . GLU A 1 91 ? -15.611 5.676 5.684 1.00 96.94 91 GLU A CA 1
ATOM 742 C C . GLU A 1 91 ? -17.128 5.464 5.619 1.00 96.94 91 GLU A C 1
ATOM 744 O O . GLU A 1 91 ? -17.828 6.169 4.893 1.00 96.94 91 GLU A O 1
ATOM 749 N N . ASN A 1 92 ? -17.648 4.523 6.409 1.00 96.88 92 ASN A N 1
ATOM 750 C CA . ASN A 1 92 ? -19.004 4.012 6.221 1.00 96.88 92 ASN A CA 1
ATOM 751 C C . ASN A 1 92 ? -20.073 4.811 6.973 1.00 96.88 92 ASN A C 1
ATOM 753 O O . ASN A 1 92 ? -21.187 4.963 6.474 1.00 96.88 92 ASN A O 1
ATOM 757 N N . GLN A 1 93 ? -19.759 5.316 8.171 1.00 96.06 93 GLN A N 1
ATOM 758 C CA . GLN A 1 93 ? -20.736 6.018 9.014 1.00 96.06 93 GLN A CA 1
ATOM 759 C C . GLN A 1 93 ? -20.660 7.531 8.831 1.00 96.06 93 GLN A C 1
ATOM 761 O O . GLN A 1 93 ? -21.691 8.197 8.744 1.00 96.06 93 GLN A O 1
ATOM 766 N N . LEU A 1 94 ? -19.445 8.083 8.768 1.00 94.75 94 LEU A N 1
ATOM 767 C CA . LEU A 1 94 ? -19.246 9.531 8.664 1.00 94.75 94 LEU A CA 1
ATOM 768 C C . LEU A 1 94 ? -19.086 10.027 7.223 1.00 94.75 94 LEU A C 1
ATOM 770 O O . LEU A 1 94 ? -19.268 11.219 6.985 1.00 94.75 94 LEU A O 1
ATOM 774 N N . GLN A 1 95 ? -18.742 9.141 6.279 1.00 95.75 95 GLN A N 1
ATOM 775 C CA . GLN A 1 95 ? -18.367 9.497 4.902 1.00 95.75 95 GLN A CA 1
ATOM 776 C C . GLN A 1 95 ? -17.201 10.505 4.839 1.00 95.75 95 GLN A C 1
ATOM 778 O O . GLN A 1 95 ? -17.060 11.281 3.891 1.00 95.75 95 GLN A O 1
ATOM 783 N N . ASP A 1 96 ? -16.340 10.489 5.858 1.00 95.56 96 ASP A N 1
ATOM 784 C CA . ASP A 1 96 ? -15.133 11.305 5.943 1.00 95.56 96 ASP A CA 1
ATOM 785 C C . ASP A 1 96 ? -13.944 10.516 5.386 1.00 95.56 96 ASP A C 1
ATOM 787 O O . ASP A 1 96 ? -13.143 9.919 6.111 1.00 95.56 96 ASP A O 1
ATOM 791 N N . PHE A 1 97 ? -13.827 10.519 4.057 1.00 95.31 97 PHE A N 1
ATOM 792 C CA . PHE A 1 97 ? -12.759 9.810 3.348 1.00 95.31 97 PHE A CA 1
ATOM 793 C C . PHE A 1 97 ? -11.359 10.354 3.658 1.00 95.31 97 PHE A C 1
ATOM 795 O O . PHE A 1 97 ? -10.375 9.623 3.543 1.00 95.31 97 PHE A O 1
ATOM 802 N N . ILE A 1 98 ? -11.238 11.629 4.052 1.00 95.19 98 ILE A N 1
ATOM 803 C CA . ILE A 1 98 ? -9.937 12.213 4.411 1.00 95.19 98 ILE A CA 1
ATOM 804 C C . ILE A 1 98 ? -9.439 11.555 5.693 1.00 95.19 98 ILE A C 1
ATOM 806 O O . ILE A 1 98 ? -8.282 11.131 5.751 1.00 95.19 98 ILE A O 1
ATOM 810 N N . ARG A 1 99 ? -10.323 11.440 6.685 1.00 94.75 99 ARG A N 1
ATOM 811 C CA . ARG A 1 99 ? -10.026 10.788 7.956 1.00 94.75 99 ARG A CA 1
ATOM 812 C C . ARG A 1 99 ? -9.851 9.285 7.806 1.00 94.75 99 ARG A C 1
ATOM 814 O O . ARG A 1 99 ? -8.860 8.755 8.300 1.00 94.75 99 ARG A O 1
ATOM 821 N N . ALA A 1 100 ? -10.748 8.625 7.070 1.00 96.44 100 ALA A N 1
ATOM 822 C CA . ALA A 1 100 ? -10.663 7.190 6.809 1.00 96.44 100 ALA A CA 1
ATOM 823 C C . ALA A 1 100 ? -9.302 6.809 6.215 1.00 96.44 100 ALA A C 1
ATOM 825 O O . ALA A 1 100 ? -8.627 5.911 6.715 1.00 96.44 100 ALA A O 1
ATOM 826 N N . LYS A 1 101 ? -8.848 7.576 5.215 1.00 96.44 101 LYS A N 1
ATOM 827 C CA . LYS A 1 101 ? -7.534 7.407 4.592 1.00 96.44 101 LYS A CA 1
ATOM 828 C C . LYS A 1 101 ? -6.388 7.449 5.601 1.00 96.44 101 LYS A C 1
ATOM 830 O O . LYS A 1 101 ? -5.502 6.598 5.518 1.00 96.44 101 LYS A O 1
ATOM 835 N N . SER A 1 102 ? -6.363 8.450 6.483 1.00 95.88 102 SER A N 1
ATOM 836 C CA . SER A 1 102 ? -5.304 8.569 7.492 1.00 95.88 102 SER A CA 1
ATOM 837 C C . SER A 1 102 ? -5.344 7.385 8.456 1.00 95.88 102 SER A C 1
ATOM 839 O O . SER A 1 102 ? -4.337 6.709 8.609 1.00 95.88 102 SER A O 1
ATOM 841 N N . CYS A 1 103 ? -6.524 7.035 8.977 1.00 97.00 103 CYS A N 1
ATOM 842 C CA . CYS A 1 103 ? -6.675 5.904 9.892 1.00 97.00 103 CYS A CA 1
ATOM 843 C C . CYS A 1 103 ? -6.247 4.563 9.275 1.00 97.00 103 CYS A C 1
ATOM 845 O O . CYS A 1 103 ? -5.600 3.759 9.940 1.00 97.00 103 CYS A O 1
ATOM 847 N N . TYR A 1 104 ? -6.567 4.306 8.004 1.00 98.00 104 TYR A N 1
ATOM 848 C CA . TYR A 1 104 ? -6.103 3.089 7.337 1.00 98.00 104 TYR A CA 1
ATOM 849 C C . TYR A 1 104 ? -4.587 3.064 7.126 1.00 98.00 104 TYR A C 1
ATOM 851 O O . TYR A 1 104 ? -3.984 2.001 7.259 1.00 98.00 104 TYR A O 1
ATOM 859 N N . MET A 1 105 ? -3.963 4.217 6.862 1.00 96.62 105 MET A N 1
ATOM 860 C CA . MET A 1 105 ? -2.502 4.315 6.777 1.00 96.62 105 MET A CA 1
ATOM 861 C C . MET A 1 105 ? -1.850 4.024 8.132 1.00 96.62 105 MET A C 1
ATOM 863 O O . MET A 1 105 ? -0.995 3.149 8.219 1.00 96.62 105 MET A O 1
ATOM 867 N N . ASP A 1 106 ? -2.321 4.683 9.193 1.00 96.12 106 ASP A N 1
ATOM 868 C CA . ASP A 1 106 ? -1.791 4.511 10.551 1.00 96.12 106 ASP A CA 1
ATOM 869 C C . ASP A 1 106 ? -1.965 3.059 11.029 1.00 96.12 106 ASP A C 1
ATOM 871 O O . ASP A 1 106 ? -1.077 2.473 11.653 1.00 96.12 106 ASP A O 1
ATOM 875 N N . SER A 1 107 ? -3.094 2.436 10.672 1.00 96.69 107 SER A N 1
ATOM 876 C CA . SER A 1 107 ? -3.350 1.014 10.906 1.00 96.69 107 SER A CA 1
ATOM 877 C C . SER A 1 107 ? -2.330 0.119 10.201 1.00 96.69 107 SER A C 1
ATOM 879 O O . SER A 1 107 ? -1.768 -0.787 10.824 1.00 96.69 107 SER A O 1
ATOM 881 N N . ALA A 1 108 ? -2.087 0.371 8.913 1.00 97.00 108 ALA A N 1
ATOM 882 C CA . ALA A 1 108 ? -1.140 -0.400 8.120 1.00 97.00 108 ALA A CA 1
ATOM 883 C C . ALA A 1 108 ? 0.281 -0.276 8.676 1.00 97.00 108 ALA A C 1
ATOM 885 O O . ALA A 1 108 ? 0.957 -1.292 8.840 1.00 97.00 108 ALA A O 1
ATOM 886 N N . ASP A 1 109 ? 0.696 0.936 9.044 1.00 95.00 109 ASP A N 1
ATOM 887 C CA . ASP A 1 109 ? 2.018 1.197 9.608 1.00 95.00 109 ASP A CA 1
ATOM 888 C C . ASP A 1 109 ? 2.195 0.502 10.967 1.00 95.00 109 ASP A C 1
ATOM 890 O O . ASP A 1 109 ? 3.225 -0.136 11.189 1.00 95.00 109 ASP A O 1
ATOM 894 N N . CYS A 1 110 ? 1.175 0.502 11.835 1.00 95.06 110 CYS A N 1
ATOM 895 C CA . CYS A 1 110 ? 1.199 -0.270 13.084 1.00 95.06 110 CYS A CA 1
ATOM 896 C C . CYS A 1 110 ? 1.396 -1.773 12.830 1.00 95.06 110 CYS A C 1
ATOM 898 O O . CYS A 1 110 ? 2.247 -2.408 13.455 1.00 95.06 110 CYS A O 1
ATOM 900 N N . TYR A 1 111 ? 0.638 -2.357 11.898 1.00 96.75 111 TYR A N 1
ATOM 901 C CA . TYR A 1 111 ? 0.784 -3.774 11.557 1.00 96.75 111 TYR A CA 1
ATOM 902 C C . TYR A 1 111 ? 2.115 -4.091 10.880 1.00 96.75 111 TYR A C 1
ATOM 904 O O . TYR A 1 111 ? 2.672 -5.169 11.102 1.00 96.75 111 TYR A O 1
ATOM 912 N N . ARG A 1 112 ? 2.650 -3.158 10.096 1.00 95.25 112 ARG A N 1
ATOM 913 C CA . ARG A 1 112 ? 3.948 -3.277 9.438 1.00 95.25 112 ARG A CA 1
ATOM 914 C C . ARG A 1 112 ? 5.104 -3.336 10.431 1.00 95.25 112 ARG A C 1
ATOM 916 O O . ARG A 1 112 ? 5.982 -4.173 10.243 1.00 95.25 112 ARG A O 1
ATOM 923 N N . GLN A 1 113 ? 5.066 -2.563 11.522 1.00 92.44 113 GLN A N 1
ATOM 924 C CA . GLN A 1 113 ? 6.093 -2.628 12.582 1.00 92.44 113 GLN A CA 1
ATOM 925 C C . GLN A 1 113 ? 6.263 -4.037 13.173 1.00 92.44 113 GLN A C 1
ATOM 927 O O . GLN A 1 113 ? 7.346 -4.398 13.624 1.00 92.44 113 GLN A O 1
ATOM 932 N N . VAL A 1 114 ? 5.203 -4.849 13.157 1.00 94.19 114 VAL A N 1
ATOM 933 C CA . VAL A 1 114 ? 5.205 -6.236 13.653 1.00 94.19 114 VAL A CA 1
ATOM 934 C C . VAL A 1 114 ? 5.102 -7.277 12.535 1.00 94.19 114 VAL A C 1
ATOM 936 O O . VAL A 1 114 ? 4.863 -8.449 12.819 1.00 94.19 114 VAL A O 1
ATOM 939 N N . LEU A 1 115 ? 5.256 -6.860 11.271 1.00 94.00 115 LEU A N 1
ATOM 940 C CA . LEU A 1 115 ? 5.137 -7.697 10.069 1.00 94.00 115 LEU A CA 1
ATOM 941 C C . LEU A 1 115 ? 3.857 -8.557 10.041 1.00 94.00 115 LEU A C 1
ATOM 943 O O . LEU A 1 115 ? 3.856 -9.698 9.579 1.00 94.00 115 LEU A O 1
ATOM 947 N N . SER A 1 116 ? 2.743 -8.008 10.530 1.00 96.19 116 SER A N 1
ATOM 948 C CA . SER A 1 116 ? 1.445 -8.686 10.519 1.00 96.19 116 SER A CA 1
ATOM 949 C C . SER A 1 116 ? 0.813 -8.649 9.129 1.00 96.19 116 SER A C 1
ATOM 951 O O . SER A 1 116 ? 0.755 -7.600 8.487 1.00 96.19 116 SER A O 1
ATOM 953 N N . CYS A 1 117 ? 0.235 -9.772 8.692 1.00 96.25 117 CYS A N 1
ATOM 954 C CA . CYS A 1 117 ? -0.485 -9.857 7.420 1.00 96.25 117 CYS A CA 1
ATOM 955 C C . CYS A 1 117 ? -1.701 -8.915 7.338 1.00 96.25 117 CYS A C 1
ATOM 957 O O . CYS A 1 117 ? -2.146 -8.608 6.232 1.00 96.25 117 CYS A O 1
ATOM 959 N N . SER A 1 118 ? -2.196 -8.407 8.473 1.00 97.81 118 SER A N 1
ATOM 960 C CA . SER A 1 118 ? -3.243 -7.380 8.521 1.00 97.81 118 SER A CA 1
ATOM 961 C C . SER A 1 118 ? -2.818 -6.051 7.887 1.00 97.81 118 SER A C 1
ATOM 963 O O . SER A 1 118 ? -3.684 -5.292 7.460 1.00 97.81 118 SER A O 1
ATOM 965 N N . ALA A 1 119 ? -1.511 -5.778 7.758 1.00 97.44 119 ALA A N 1
ATOM 966 C CA . ALA A 1 119 ? -1.013 -4.581 7.074 1.00 97.44 119 ALA A CA 1
ATOM 967 C C . ALA A 1 119 ? -1.510 -4.499 5.622 1.00 97.44 119 ALA A C 1
ATOM 969 O O . ALA A 1 119 ? -1.850 -3.418 5.149 1.00 97.44 119 ALA A O 1
ATOM 970 N N . TYR A 1 120 ? -1.606 -5.645 4.936 1.00 98.06 120 TYR A N 1
ATOM 971 C CA . TYR A 1 120 ? -2.120 -5.721 3.568 1.00 98.06 120 TYR A CA 1
ATOM 972 C C . TYR A 1 120 ? -3.557 -5.189 3.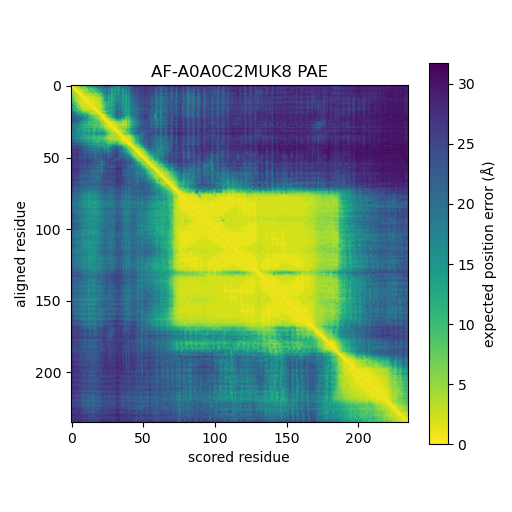469 1.00 98.06 120 TYR A C 1
ATOM 974 O O . TYR A 1 120 ? -3.833 -4.342 2.625 1.00 98.06 120 TYR A O 1
ATOM 982 N N . GLU A 1 121 ? -4.456 -5.639 4.350 1.00 98.25 121 GLU A N 1
ATOM 983 C CA . GLU A 1 121 ? -5.865 -5.221 4.324 1.00 98.25 121 GLU A CA 1
ATOM 984 C C . GLU A 1 121 ? -6.003 -3.722 4.604 1.00 98.25 121 GLU A C 1
ATOM 986 O O . GLU A 1 121 ? -6.760 -3.025 3.925 1.00 98.25 121 GLU A O 1
ATOM 991 N N . SER A 1 122 ? -5.224 -3.203 5.557 1.00 98.31 122 SER A N 1
ATOM 992 C CA . SER A 1 122 ? -5.182 -1.772 5.862 1.00 98.31 122 SER A CA 1
ATOM 993 C C . SER A 1 122 ? -4.654 -0.945 4.683 1.00 98.31 122 SER A C 1
ATOM 995 O O . SER A 1 122 ? -5.261 0.067 4.332 1.00 98.31 122 SER A O 1
ATOM 997 N N . TYR A 1 123 ? -3.582 -1.384 4.011 1.00 98.00 123 TYR A N 1
ATOM 998 C CA . TYR A 1 123 ? -3.080 -0.710 2.807 1.00 98.00 123 TYR A CA 1
ATOM 999 C C . TYR A 1 123 ? -4.074 -0.774 1.644 1.00 98.00 123 TYR A C 1
ATOM 1001 O O . TYR A 1 123 ? -4.273 0.233 0.964 1.00 98.00 123 TYR A O 1
ATOM 1009 N N . ARG A 1 124 ? -4.748 -1.911 1.432 1.00 97.75 124 ARG A N 1
ATOM 1010 C CA . ARG A 1 124 ? -5.784 -2.037 0.396 1.00 97.75 124 ARG A CA 1
ATOM 1011 C C . ARG A 1 124 ? -6.909 -1.037 0.638 1.00 97.75 124 ARG A C 1
ATOM 1013 O O . ARG A 1 124 ? -7.231 -0.249 -0.249 1.00 97.75 124 ARG A O 1
ATOM 1020 N N . LYS A 1 125 ? -7.419 -0.981 1.871 1.00 98.00 125 LYS A N 1
ATOM 1021 C CA . LYS A 1 125 ? -8.425 0.004 2.284 1.00 98.00 125 LYS A CA 1
ATOM 1022 C C . LYS A 1 125 ? -7.946 1.446 2.113 1.00 98.00 125 LYS A C 1
ATOM 1024 O O . LYS A 1 125 ? -8.687 2.281 1.602 1.00 98.00 125 LYS A O 1
ATOM 1029 N N . HIS A 1 126 ? -6.692 1.742 2.461 1.00 97.31 126 HIS A N 1
ATOM 1030 C CA . HIS A 1 126 ? -6.086 3.057 2.231 1.00 97.31 126 HIS A CA 1
ATOM 1031 C C . HIS A 1 126 ? -6.090 3.457 0.746 1.00 97.31 126 HIS A C 1
ATOM 1033 O O . HIS A 1 126 ? -6.386 4.611 0.418 1.00 97.31 126 HIS A O 1
ATOM 1039 N N . VAL A 1 127 ? -5.767 2.523 -0.152 1.00 96.81 127 VAL A N 1
ATOM 1040 C CA . VAL A 1 127 ? -5.779 2.750 -1.603 1.00 96.81 127 VAL A CA 1
ATOM 1041 C C . VAL A 1 127 ? -7.203 2.964 -2.121 1.00 96.81 127 VAL A C 1
ATOM 1043 O O . VAL A 1 127 ? -7.421 3.921 -2.867 1.00 96.81 127 VAL A O 1
ATOM 1046 N N . GLU A 1 128 ? -8.164 2.140 -1.692 1.00 95.62 128 GLU A N 1
ATOM 1047 C CA . GLU A 1 128 ? -9.581 2.229 -2.090 1.00 95.62 128 GLU A CA 1
ATOM 1048 C C . GLU A 1 128 ? -10.166 3.624 -1.814 1.00 95.62 128 GLU A C 1
ATOM 1050 O O . GLU A 1 128 ? -10.802 4.224 -2.683 1.00 95.62 128 GLU A O 1
ATOM 1055 N N . VAL A 1 129 ? -9.875 4.205 -0.645 1.00 96.38 129 VAL A N 1
ATOM 1056 C CA . VAL A 1 129 ? -10.364 5.550 -0.286 1.00 96.38 129 VAL A CA 1
ATOM 1057 C C . VAL A 1 129 ? -9.568 6.697 -0.947 1.00 96.38 129 VAL A C 1
ATOM 1059 O O . VAL A 1 129 ? -9.956 7.867 -0.870 1.00 96.38 129 VAL A O 1
ATOM 1062 N N . CYS A 1 130 ? -8.453 6.409 -1.631 1.00 92.69 130 CYS A N 1
ATOM 1063 C CA . CYS A 1 130 ? -7.522 7.390 -2.211 1.00 92.69 130 CYS A CA 1
ATOM 1064 C C . CYS A 1 130 ? -7.837 7.807 -3.664 1.00 92.69 130 CYS A C 1
ATOM 1066 O O . CYS A 1 130 ? -6.945 7.812 -4.509 1.00 92.69 130 CYS A O 1
ATOM 1068 N N . LEU A 1 131 ? -9.043 8.288 -3.976 1.00 84.12 131 LEU A N 1
ATOM 1069 C CA . LEU A 1 131 ? -9.491 8.567 -5.363 1.00 84.12 131 LEU A CA 1
ATOM 1070 C C . LEU A 1 131 ? -8.476 9.264 -6.304 1.00 84.12 131 LEU A C 1
ATOM 1072 O O . LEU A 1 131 ? -8.320 8.873 -7.454 1.00 84.12 131 LEU A O 1
ATOM 1076 N N . LYS A 1 132 ? -7.765 10.307 -5.846 1.00 85.19 132 LYS A N 1
ATOM 1077 C CA . LYS A 1 132 ? -6.841 11.094 -6.701 1.00 85.19 132 LYS A CA 1
ATOM 1078 C C . LYS A 1 132 ? -5.414 10.551 -6.777 1.00 85.19 132 LYS A C 1
ATOM 1080 O O . LYS A 1 132 ? -4.637 11.008 -7.610 1.00 85.19 132 LYS A O 1
ATOM 1085 N N . LYS A 1 133 ? -5.032 9.669 -5.854 1.00 89.25 133 LYS A N 1
ATOM 1086 C CA . LYS A 1 133 ? -3.655 9.166 -5.716 1.00 89.25 133 LYS A CA 1
ATOM 1087 C C . LYS A 1 133 ? -3.593 7.641 -5.670 1.00 89.25 133 LYS A C 1
ATOM 1089 O O . LYS A 1 133 ? -2.526 7.112 -5.383 1.00 89.25 133 LYS A O 1
ATOM 1094 N N . ALA A 1 134 ? -4.696 6.954 -5.966 1.00 92.25 134 ALA A N 1
ATOM 1095 C CA . ALA A 1 134 ? -4.810 5.510 -5.823 1.00 92.25 134 ALA A CA 1
ATOM 1096 C C . ALA A 1 134 ? -3.748 4.768 -6.639 1.00 92.25 134 ALA A C 1
ATOM 1098 O O . ALA A 1 134 ? -3.087 3.905 -6.083 1.00 92.25 134 ALA A O 1
ATOM 1099 N N . ILE A 1 135 ? -3.479 5.179 -7.885 1.00 91.69 135 ILE A N 1
ATOM 1100 C CA . ILE A 1 135 ? -2.414 4.585 -8.717 1.00 91.69 135 ILE A CA 1
ATOM 1101 C C . ILE A 1 135 ? -1.058 4.664 -8.001 1.00 91.69 135 ILE A C 1
ATOM 1103 O O . ILE A 1 135 ? -0.394 3.658 -7.794 1.00 91.69 135 ILE A O 1
ATOM 1107 N N . HIS A 1 136 ? -0.662 5.862 -7.560 1.00 91.38 136 HIS A N 1
ATOM 1108 C CA . HIS A 1 136 ? 0.619 6.072 -6.881 1.00 91.38 136 HIS A CA 1
ATOM 1109 C C . HIS A 1 136 ? 0.704 5.276 -5.571 1.00 91.38 136 HIS A C 1
ATOM 1111 O O . HIS A 1 136 ? 1.709 4.617 -5.324 1.00 91.38 136 HIS A O 1
ATOM 1117 N N . ARG A 1 137 ? -0.358 5.315 -4.755 1.00 93.56 137 ARG A N 1
ATOM 1118 C CA . ARG A 1 137 ? -0.418 4.578 -3.487 1.00 93.56 137 ARG A CA 1
ATOM 1119 C C . ARG A 1 137 ? -0.392 3.070 -3.693 1.00 93.56 137 ARG A C 1
ATOM 1121 O O . ARG A 1 137 ? 0.253 2.382 -2.920 1.00 93.56 137 ARG A O 1
ATOM 1128 N N . SER A 1 138 ? -1.021 2.569 -4.751 1.00 94.75 138 SER A N 1
ATOM 1129 C CA . SER A 1 138 ? -0.989 1.150 -5.098 1.00 94.75 138 SER A CA 1
ATOM 1130 C C . SER A 1 138 ? 0.444 0.684 -5.349 1.00 94.75 138 SER A C 1
ATOM 1132 O O . SER A 1 138 ? 0.890 -0.278 -4.733 1.00 94.75 138 SER A O 1
ATOM 1134 N N . PHE A 1 139 ? 1.213 1.415 -6.163 1.00 92.69 139 PHE A N 1
ATOM 1135 C CA . PHE A 1 139 ? 2.618 1.072 -6.403 1.00 92.69 139 PHE A CA 1
ATOM 1136 C C . PHE A 1 139 ? 3.478 1.128 -5.132 1.00 92.69 139 PHE A C 1
ATOM 1138 O O . PHE A 1 139 ? 4.284 0.225 -4.910 1.00 92.69 139 PHE A O 1
ATOM 1145 N N . GLU A 1 140 ? 3.306 2.153 -4.290 1.00 93.12 140 GLU A N 1
ATOM 1146 C CA . GLU A 1 140 ? 4.017 2.250 -3.006 1.00 93.12 140 GLU A CA 1
ATOM 1147 C C . GLU A 1 140 ? 3.678 1.074 -2.075 1.00 93.12 140 GLU A C 1
ATOM 1149 O O . GLU A 1 140 ? 4.582 0.411 -1.567 1.00 93.12 140 GLU A O 1
ATOM 1154 N N . CYS A 1 141 ? 2.388 0.782 -1.876 1.00 95.56 141 CYS A N 1
ATOM 1155 C CA . CYS A 1 141 ? 1.932 -0.316 -1.025 1.00 95.56 141 CYS A CA 1
ATOM 1156 C C . CYS A 1 141 ? 2.407 -1.673 -1.558 1.00 95.56 141 CYS A C 1
ATOM 1158 O O . CYS A 1 141 ? 2.946 -2.469 -0.790 1.00 95.56 141 CYS A O 1
ATOM 1160 N N . GLY A 1 142 ? 2.289 -1.916 -2.867 1.00 95.50 142 GLY A N 1
ATOM 1161 C CA . GLY A 1 142 ? 2.793 -3.135 -3.501 1.00 95.50 142 GLY A CA 1
ATOM 1162 C C . GLY A 1 142 ? 4.295 -3.315 -3.281 1.00 95.50 142 GLY A C 1
ATOM 1163 O O . GLY A 1 142 ? 4.736 -4.393 -2.890 1.00 95.50 142 GLY A O 1
ATOM 1164 N N . TYR A 1 143 ? 5.083 -2.243 -3.426 1.00 93.31 143 TYR A N 1
ATOM 1165 C CA . TYR A 1 143 ? 6.525 -2.292 -3.175 1.00 93.31 143 TYR A CA 1
ATOM 1166 C C . TYR A 1 143 ? 6.860 -2.622 -1.712 1.00 93.31 143 TYR A C 1
ATOM 1168 O O . TYR A 1 143 ? 7.724 -3.465 -1.461 1.00 93.31 143 TYR A O 1
ATOM 1176 N N . ILE A 1 144 ? 6.161 -2.018 -0.744 1.00 93.50 144 ILE A N 1
ATOM 1177 C CA . ILE A 1 144 ? 6.334 -2.329 0.687 1.00 93.50 144 ILE A CA 1
ATOM 1178 C C . ILE A 1 144 ? 6.014 -3.806 0.962 1.00 93.50 144 ILE A C 1
ATOM 1180 O O . ILE A 1 144 ? 6.794 -4.490 1.623 1.00 93.50 144 ILE A O 1
ATOM 1184 N N . ILE A 1 145 ? 4.905 -4.326 0.429 1.00 96.00 145 ILE A N 1
ATOM 1185 C CA . ILE A 1 145 ? 4.506 -5.729 0.616 1.00 96.00 145 ILE A CA 1
ATOM 1186 C C . ILE A 1 145 ? 5.524 -6.692 -0.018 1.00 96.00 145 ILE A C 1
ATOM 1188 O O . ILE A 1 145 ? 5.952 -7.650 0.630 1.00 96.00 145 ILE A O 1
ATOM 1192 N N . ALA A 1 146 ? 5.983 -6.412 -1.238 1.00 93.62 146 ALA A N 1
ATOM 1193 C CA . ALA A 1 146 ? 6.997 -7.224 -1.907 1.00 93.62 146 ALA A CA 1
ATOM 1194 C C . ALA A 1 146 ? 8.322 -7.252 -1.132 1.00 93.62 146 ALA A C 1
ATOM 1196 O O . ALA A 1 146 ? 8.908 -8.315 -0.946 1.00 93.62 146 ALA A O 1
ATOM 1197 N N . THR A 1 147 ? 8.798 -6.094 -0.672 1.00 90.56 147 THR A N 1
ATOM 1198 C CA . THR A 1 147 ? 10.138 -5.970 -0.076 1.00 90.56 147 THR A CA 1
ATOM 1199 C C . THR A 1 147 ? 10.184 -6.353 1.397 1.00 90.56 147 THR A C 1
ATOM 1201 O O . THR A 1 147 ? 11.132 -7.005 1.834 1.00 90.56 147 THR A O 1
ATOM 1204 N N . GLU A 1 148 ? 9.182 -5.970 2.187 1.00 93.62 148 GLU A N 1
ATOM 1205 C CA . GLU A 1 148 ? 9.238 -6.173 3.633 1.00 93.62 148 GLU A CA 1
ATOM 1206 C C . GLU A 1 148 ? 8.589 -7.466 4.097 1.00 93.62 148 GLU A C 1
ATOM 1208 O O . GLU A 1 148 ? 9.094 -8.065 5.051 1.00 93.62 148 GLU A O 1
ATOM 1213 N N . PHE A 1 149 ? 7.519 -7.889 3.423 1.00 93.12 149 PHE A N 1
ATOM 1214 C CA . PHE A 1 149 ? 6.767 -9.102 3.745 1.00 93.12 149 PHE A CA 1
ATOM 1215 C C . PHE A 1 149 ? 7.154 -10.282 2.851 1.00 93.12 149 PHE A C 1
ATOM 1217 O O . PHE A 1 149 ? 6.776 -11.412 3.152 1.00 93.12 149 PHE A O 1
ATOM 1224 N N . ASN A 1 150 ? 7.924 -10.035 1.781 1.00 94.38 150 ASN A N 1
ATOM 1225 C CA . ASN A 1 150 ? 8.307 -11.040 0.790 1.00 94.38 150 ASN A CA 1
ATOM 1226 C C . ASN A 1 150 ? 7.084 -11.761 0.181 1.00 94.38 150 ASN A C 1
ATOM 1228 O O . ASN A 1 150 ? 7.147 -12.947 -0.143 1.00 94.38 150 ASN A O 1
ATOM 1232 N N . ASP A 1 151 ? 5.958 -11.047 0.049 1.00 95.75 151 ASP A N 1
ATOM 1233 C CA . ASP A 1 151 ? 4.699 -11.566 -0.497 1.00 95.75 151 ASP A CA 1
ATOM 1234 C C . ASP A 1 151 ? 4.428 -10.955 -1.878 1.00 95.75 151 ASP A C 1
ATOM 1236 O O . ASP A 1 151 ? 3.663 -10.005 -2.046 1.00 95.75 151 ASP A O 1
ATOM 1240 N N . ILE A 1 152 ? 5.102 -11.506 -2.889 1.00 94.75 152 ILE A N 1
ATOM 1241 C CA . ILE A 1 152 ? 4.992 -11.046 -4.282 1.00 94.75 152 ILE A CA 1
ATOM 1242 C C . ILE A 1 152 ? 3.567 -11.210 -4.823 1.00 94.75 152 ILE A C 1
ATOM 1244 O O . ILE A 1 152 ? 3.122 -10.396 -5.627 1.00 94.75 152 ILE A O 1
ATOM 1248 N N . THR A 1 153 ? 2.831 -12.226 -4.360 1.00 96.69 153 THR A N 1
ATOM 1249 C CA . THR A 1 153 ? 1.455 -12.474 -4.815 1.00 96.69 153 THR A CA 1
ATOM 1250 C C . THR A 1 153 ? 0.562 -11.303 -4.427 1.00 96.69 153 THR A C 1
ATOM 1252 O O . THR A 1 153 ? -0.066 -10.702 -5.294 1.00 96.69 153 THR A O 1
ATOM 1255 N N . LYS A 1 154 ? 0.583 -10.906 -3.149 1.00 97.25 154 LYS A N 1
ATOM 1256 C CA . LYS A 1 154 ? -0.197 -9.755 -2.677 1.00 97.25 154 LYS A CA 1
ATOM 1257 C C . LYS A 1 154 ? 0.310 -8.420 -3.208 1.00 97.25 154 LYS A C 1
ATOM 1259 O O . LYS A 1 154 ? -0.481 -7.502 -3.397 1.00 97.25 154 LYS A O 1
ATOM 1264 N N . ALA A 1 155 ? 1.615 -8.289 -3.433 1.00 96.19 155 ALA A N 1
ATOM 1265 C CA . ALA A 1 155 ? 2.170 -7.097 -4.063 1.00 96.19 155 ALA A CA 1
ATOM 1266 C C . ALA A 1 155 ? 1.623 -6.899 -5.485 1.00 96.19 155 ALA A C 1
ATOM 1268 O O . ALA A 1 155 ? 1.237 -5.784 -5.833 1.00 96.19 155 ALA A O 1
ATOM 1269 N N . ASN A 1 156 ? 1.526 -7.979 -6.269 1.00 95.19 156 ASN A N 1
ATOM 1270 C CA . ASN A 1 156 ? 0.967 -7.934 -7.619 1.00 95.19 156 ASN A CA 1
ATOM 1271 C C . ASN A 1 156 ? -0.499 -7.506 -7.628 1.00 95.19 156 ASN A C 1
ATOM 1273 O O . ASN A 1 156 ? -0.872 -6.722 -8.487 1.00 95.19 156 ASN A O 1
ATOM 1277 N N . GLU A 1 157 ? -1.296 -7.893 -6.630 1.00 97.69 157 GLU A N 1
ATOM 1278 C CA . GLU A 1 157 ? -2.684 -7.419 -6.531 1.00 97.69 157 GLU A CA 1
ATOM 1279 C C . GLU A 1 157 ? -2.785 -5.885 -6.435 1.00 97.69 157 GLU A C 1
ATOM 1281 O O . GLU A 1 157 ? -3.724 -5.293 -6.963 1.00 97.69 157 GLU A O 1
ATOM 1286 N N . PHE A 1 158 ? -1.814 -5.207 -5.808 1.00 96.81 158 PHE A N 1
ATOM 1287 C CA . PHE A 1 158 ? -1.767 -3.742 -5.831 1.00 96.81 158 PHE A CA 1
ATOM 1288 C C . PHE A 1 158 ? -1.371 -3.197 -7.205 1.00 96.81 158 PHE A C 1
ATOM 1290 O O . PHE A 1 158 ? -1.892 -2.167 -7.625 1.00 96.81 158 PHE A O 1
ATOM 1297 N N . TYR A 1 159 ? -0.445 -3.844 -7.907 1.00 95.00 159 TYR A N 1
ATOM 1298 C CA . TYR A 1 159 ? -0.055 -3.406 -9.247 1.00 95.00 159 TYR A CA 1
ATOM 1299 C C . TYR A 1 159 ? -1.205 -3.579 -10.242 1.00 95.00 159 TYR A C 1
ATOM 1301 O O . TYR A 1 159 ? -1.521 -2.628 -10.954 1.00 95.00 159 TYR A O 1
ATOM 1309 N N . ASP A 1 160 ? -1.902 -4.712 -10.189 1.00 95.00 160 ASP A N 1
ATOM 1310 C CA . ASP A 1 160 ? -3.110 -4.978 -10.972 1.00 95.00 160 ASP A CA 1
ATOM 1311 C C . ASP A 1 160 ? -4.198 -3.940 -10.652 1.00 95.00 160 ASP A C 1
ATOM 1313 O O . ASP A 1 160 ? -4.779 -3.338 -11.554 1.00 95.00 160 ASP A O 1
ATOM 1317 N N . LEU A 1 161 ? -4.399 -3.621 -9.366 1.00 94.62 161 LEU A N 1
ATOM 1318 C CA . LEU A 1 161 ? -5.320 -2.558 -8.954 1.00 94.62 161 LEU A CA 1
ATOM 1319 C C . LEU A 1 161 ? -4.927 -1.190 -9.538 1.00 94.62 161 LEU A C 1
ATOM 1321 O O . LEU A 1 161 ? -5.794 -0.407 -9.926 1.00 94.62 161 LEU A O 1
ATOM 1325 N N . ALA A 1 162 ? -3.632 -0.878 -9.625 1.00 92.75 162 ALA A N 1
ATOM 1326 C CA . ALA A 1 162 ? -3.167 0.351 -10.260 1.00 92.75 162 ALA A CA 1
ATOM 1327 C C . ALA A 1 162 ? -3.495 0.360 -11.761 1.00 92.75 162 ALA A C 1
ATOM 1329 O O . ALA A 1 162 ? -3.978 1.378 -12.268 1.00 92.75 162 ALA A O 1
ATOM 1330 N N . GLU A 1 163 ? -3.262 -0.760 -12.450 1.00 90.69 163 GLU A N 1
ATOM 1331 C CA . GLU A 1 163 ? -3.579 -0.943 -13.869 1.00 90.69 163 GLU A CA 1
ATOM 1332 C C . GLU A 1 163 ? -5.078 -0.815 -14.149 1.00 90.69 163 GLU A C 1
ATOM 1334 O O . GLU A 1 163 ? -5.453 -0.120 -15.094 1.00 90.69 163 GLU A O 1
ATOM 1339 N N . ASP A 1 164 ? -5.931 -1.359 -13.281 1.00 93.25 164 ASP A N 1
ATOM 1340 C CA . ASP A 1 164 ? -7.391 -1.255 -13.379 1.00 93.25 164 ASP A CA 1
ATOM 1341 C C . ASP A 1 164 ? -7.907 0.180 -13.179 1.00 93.25 164 ASP A C 1
ATOM 1343 O O . ASP A 1 164 ? -8.936 0.575 -13.745 1.00 93.25 164 ASP A O 1
ATOM 1347 N N . ILE A 1 165 ? -7.201 0.990 -12.383 1.00 91.12 165 ILE A N 1
ATOM 1348 C CA . ILE A 1 165 ? -7.566 2.389 -12.110 1.00 91.12 165 ILE A CA 1
ATOM 1349 C C . ILE A 1 165 ? -7.102 3.320 -13.235 1.00 91.12 165 ILE A C 1
ATOM 1351 O O . ILE A 1 165 ? -7.798 4.295 -13.538 1.00 91.12 165 ILE A O 1
ATOM 1355 N N . ILE A 1 166 ? -5.969 3.038 -13.889 1.00 88.00 166 ILE A N 1
ATOM 1356 C CA . ILE A 1 166 ? -5.443 3.855 -14.995 1.00 88.00 166 ILE A CA 1
ATOM 1357 C C . ILE A 1 166 ? -6.511 4.198 -16.046 1.00 88.00 166 ILE A C 1
ATOM 1359 O O . ILE A 1 166 ? -6.691 5.389 -16.281 1.00 88.00 166 ILE A O 1
ATOM 1363 N N . PRO A 1 167 ? -7.270 3.260 -16.648 1.00 89.19 167 PRO A N 1
ATOM 1364 C CA . PRO A 1 167 ? -8.241 3.603 -17.689 1.00 89.19 167 PRO A CA 1
ATOM 1365 C C . PRO A 1 167 ? -9.418 4.439 -17.168 1.00 89.19 167 PRO A C 1
ATOM 1367 O O . PRO A 1 167 ? -10.065 5.139 -17.944 1.00 89.19 167 PRO A O 1
ATOM 1370 N N . GLN A 1 168 ? -9.700 4.388 -15.864 1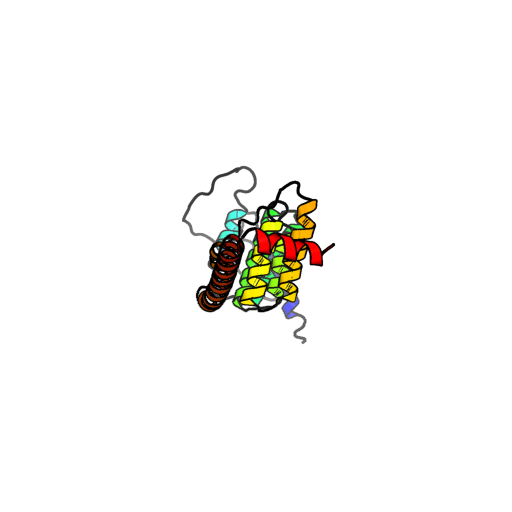.00 89.31 168 GLN A N 1
ATOM 1371 C CA . GLN A 1 168 ? -10.786 5.149 -15.237 1.00 89.31 168 GLN A CA 1
ATOM 1372 C C . GLN A 1 168 ? -10.398 6.608 -15.004 1.00 89.31 168 GLN A C 1
ATOM 1374 O O . GLN A 1 168 ? -11.254 7.491 -14.903 1.00 89.31 168 GLN A O 1
ATOM 1379 N N . THR A 1 169 ? -9.099 6.876 -14.911 1.00 81.38 169 THR A N 1
ATOM 1380 C CA . THR A 1 169 ? -8.578 8.211 -14.682 1.00 81.38 169 THR A CA 1
ATOM 1381 C C . THR A 1 169 ? -7.936 8.691 -15.978 1.00 81.38 169 THR A C 1
ATOM 1383 O O . THR A 1 169 ? -7.005 8.080 -16.471 1.00 81.38 169 THR A O 1
ATOM 1386 N N . ASN A 1 170 ? -8.372 9.807 -16.562 1.00 81.44 170 ASN A N 1
ATOM 1387 C CA . ASN A 1 170 ? -7.746 10.348 -17.787 1.00 81.44 170 ASN A CA 1
ATOM 1388 C C . ASN A 1 170 ? -6.285 10.837 -17.582 1.00 81.44 170 ASN A C 1
ATOM 1390 O O . ASN A 1 170 ? -5.787 11.675 -18.334 1.00 81.44 170 ASN A O 1
ATOM 1394 N N . PHE A 1 171 ? -5.599 10.375 -16.536 1.00 77.38 171 PHE A N 1
ATOM 1395 C CA . PHE A 1 171 ? -4.210 10.666 -16.246 1.00 77.38 171 PHE A CA 1
ATOM 1396 C C . PHE A 1 171 ? -3.326 9.626 -16.921 1.00 77.38 171 PHE A C 1
ATOM 1398 O O . PHE A 1 171 ? -3.342 8.447 -16.582 1.00 77.38 171 PHE A O 1
ATOM 1405 N N . LEU A 1 172 ? -2.486 10.097 -17.839 1.00 71.56 172 LEU A N 1
ATOM 1406 C CA . LEU A 1 172 ? -1.353 9.320 -18.312 1.00 71.56 172 LEU A CA 1
ATOM 1407 C C . LEU A 1 172 ? -0.411 9.111 -17.118 1.00 71.56 172 LEU A C 1
ATOM 1409 O O . LEU A 1 172 ? 0.287 10.041 -16.701 1.00 71.56 172 LEU A O 1
ATOM 1413 N N . HIS A 1 173 ? -0.423 7.918 -16.526 1.00 68.31 173 HIS A N 1
ATOM 1414 C CA . HIS A 1 173 ? 0.522 7.596 -15.470 1.00 68.31 173 HIS A CA 1
ATOM 1415 C C . HIS A 1 173 ? 1.919 7.474 -16.080 1.00 68.31 173 HIS A C 1
ATOM 1417 O O . HIS A 1 173 ? 2.278 6.464 -16.678 1.00 68.31 173 HIS A O 1
ATOM 1423 N N . VAL A 1 174 ? 2.725 8.521 -15.929 1.00 71.75 174 VAL A N 1
ATOM 1424 C CA . VAL A 1 174 ? 4.171 8.401 -16.093 1.00 71.75 174 VAL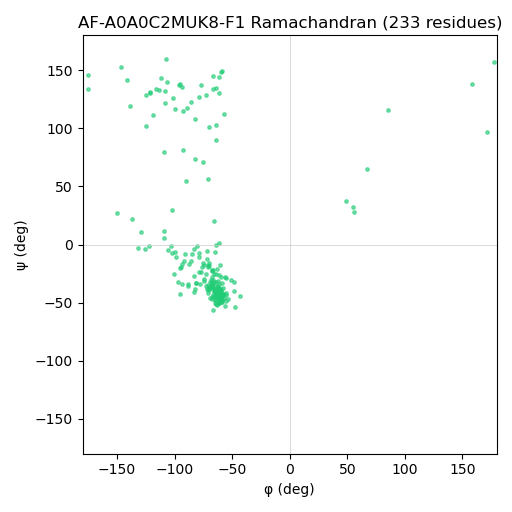 A CA 1
ATOM 1425 C C . VAL A 1 174 ? 4.683 7.873 -14.764 1.00 71.75 174 VAL A C 1
ATOM 1427 O O . VAL A 1 174 ? 4.656 8.598 -13.767 1.00 71.75 174 VAL A O 1
ATOM 1430 N N . CYS A 1 175 ? 5.105 6.609 -14.734 1.00 65.62 175 CYS A N 1
ATOM 1431 C CA . CYS A 1 175 ? 5.706 6.021 -13.545 1.00 65.62 175 CYS A CA 1
ATOM 1432 C C . CYS A 1 175 ? 7.024 6.749 -13.244 1.00 65.62 175 CYS A C 1
ATOM 1434 O O . CYS A 1 175 ? 8.092 6.426 -13.757 1.00 65.62 175 CYS A O 1
ATOM 1436 N N . LEU A 1 176 ? 6.928 7.811 -12.442 1.00 65.00 176 LEU A N 1
ATOM 1437 C CA . LEU A 1 176 ? 8.065 8.588 -11.945 1.00 65.00 176 LEU A CA 1
ATOM 1438 C C . LEU A 1 176 ? 8.729 7.915 -10.740 1.00 65.00 176 LEU A C 1
ATOM 1440 O O . LEU A 1 176 ? 9.718 8.429 -10.214 1.00 65.00 176 LEU A O 1
ATOM 1444 N N . LEU A 1 177 ? 8.194 6.773 -10.307 1.00 65.44 177 LEU A N 1
ATOM 1445 C CA . LEU A 1 177 ? 8.683 5.977 -9.195 1.00 65.44 177 LEU A CA 1
ATOM 1446 C C . LEU A 1 177 ? 9.943 5.232 -9.635 1.00 65.44 177 LEU A C 1
ATOM 1448 O O . LEU A 1 177 ? 9.954 4.024 -9.846 1.00 65.44 177 LEU A O 1
ATOM 1452 N N . LYS A 1 178 ? 11.031 5.983 -9.817 1.00 70.31 178 LYS A N 1
ATOM 1453 C CA . LYS A 1 178 ? 12.350 5.394 -10.031 1.00 70.31 178 LYS A CA 1
ATOM 1454 C C . LYS A 1 178 ? 12.688 4.515 -8.823 1.00 70.31 178 LYS A C 1
ATOM 1456 O O . LYS A 1 178 ? 12.338 4.897 -7.704 1.00 70.31 178 LYS A O 1
ATOM 1461 N N . PRO A 1 179 ? 13.459 3.430 -9.000 1.00 67.38 1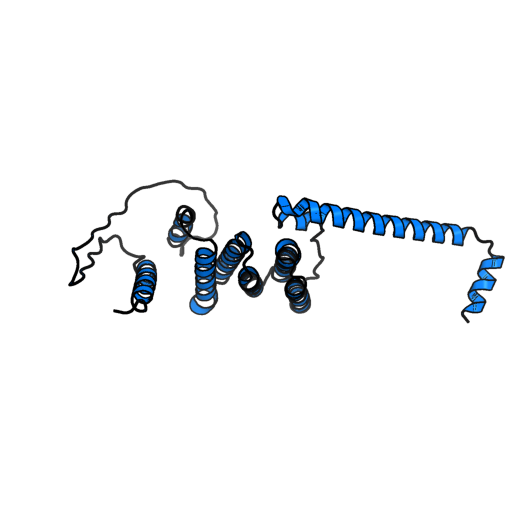79 PRO A N 1
ATOM 1462 C CA . PRO A 1 179 ? 13.918 2.598 -7.887 1.00 67.38 179 PRO A CA 1
ATOM 1463 C C . PRO A 1 179 ? 14.531 3.408 -6.733 1.00 67.38 179 PRO A C 1
ATOM 1465 O O . PRO A 1 179 ? 14.352 3.078 -5.571 1.00 67.38 179 PRO A O 1
ATOM 1468 N N . PHE A 1 180 ? 15.186 4.534 -7.042 1.00 71.00 180 PHE A N 1
ATOM 1469 C CA . PHE A 1 180 ? 15.711 5.467 -6.045 1.00 71.00 180 PHE A CA 1
ATOM 1470 C C . PHE A 1 180 ? 14.633 6.116 -5.159 1.00 71.00 180 PHE A C 1
ATOM 1472 O O . PHE A 1 180 ? 14.846 6.261 -3.963 1.00 71.00 180 PHE A O 1
ATOM 1479 N N . TYR A 1 181 ? 13.479 6.493 -5.718 1.00 70.56 181 TYR A N 1
ATOM 1480 C CA . TYR A 1 181 ? 12.364 7.055 -4.946 1.00 70.56 181 TYR A CA 1
ATOM 1481 C C . TYR A 1 181 ? 11.757 6.008 -4.006 1.00 70.56 181 TYR A C 1
ATOM 1483 O O . TYR A 1 181 ? 11.413 6.325 -2.871 1.00 70.56 181 TYR A O 1
ATOM 1491 N N . MET A 1 182 ? 11.702 4.754 -4.462 1.00 69.94 182 MET A N 1
ATOM 1492 C CA . MET A 1 182 ? 11.160 3.633 -3.696 1.00 69.94 182 MET A CA 1
ATOM 1493 C C . MET A 1 182 ? 11.975 3.290 -2.441 1.00 69.94 182 MET A C 1
ATOM 1495 O O . MET A 1 182 ? 11.417 2.804 -1.459 1.00 69.94 182 MET A O 1
ATOM 1499 N N . LYS A 1 183 ? 13.274 3.623 -2.423 1.00 68.88 183 LYS A N 1
ATOM 1500 C CA . LYS A 1 183 ? 14.149 3.426 -1.253 1.00 68.88 183 LYS A CA 1
ATOM 1501 C C . LYS A 1 183 ? 13.674 4.173 -0.006 1.00 68.88 183 LYS A C 1
ATOM 1503 O O . LYS A 1 183 ? 13.908 3.693 1.090 1.00 68.88 183 LYS A O 1
ATOM 1508 N N . ASN A 1 184 ? 12.971 5.297 -0.161 1.00 72.69 184 ASN A N 1
ATOM 1509 C CA . ASN A 1 184 ? 12.503 6.096 0.977 1.00 72.69 184 ASN A CA 1
ATOM 1510 C C . ASN A 1 184 ? 11.357 5.438 1.760 1.00 72.69 184 ASN A C 1
ATOM 1512 O O . ASN A 1 184 ? 10.997 5.927 2.828 1.00 72.69 184 ASN A O 1
ATOM 1516 N N . PHE A 1 185 ? 10.743 4.383 1.217 1.00 66.56 185 PHE A N 1
ATOM 1517 C CA . PHE A 1 185 ? 9.579 3.745 1.830 1.00 66.56 185 PHE A CA 1
ATOM 1518 C C . PHE A 1 185 ? 9.908 2.479 2.602 1.00 66.56 185 PHE A C 1
ATOM 1520 O O . PHE A 1 185 ? 9.003 1.958 3.240 1.00 66.56 185 PHE A O 1
ATOM 1527 N N . VAL A 1 186 ? 11.148 1.991 2.562 1.00 66.69 186 VAL A N 1
ATOM 1528 C CA . VAL A 1 186 ? 11.603 0.787 3.274 1.00 66.69 186 VAL A CA 1
ATOM 1529 C C . VAL A 1 186 ? 12.577 1.218 4.366 1.00 66.69 186 VAL A C 1
ATOM 1531 O O . VAL A 1 186 ? 13.321 2.177 4.178 1.00 66.69 186 VAL A O 1
ATOM 1534 N N . THR A 1 187 ? 12.551 0.560 5.523 1.00 63.00 187 THR A N 1
ATOM 1535 C CA . THR A 1 187 ? 13.465 0.889 6.628 1.00 63.00 187 THR A CA 1
ATOM 1536 C C . THR A 1 187 ? 14.923 0.573 6.274 1.00 63.00 187 THR A C 1
ATOM 1538 O O . THR A 1 187 ? 15.203 -0.415 5.591 1.00 63.00 187 THR A O 1
ATOM 1541 N N . ASP A 1 188 ? 15.855 1.404 6.763 1.00 58.91 188 ASP A N 1
ATOM 1542 C CA . ASP A 1 188 ? 17.280 1.396 6.385 1.00 58.91 188 ASP A CA 1
ATOM 1543 C C . ASP A 1 188 ? 17.956 0.014 6.478 1.00 58.91 188 ASP A C 1
ATOM 1545 O O . ASP A 1 188 ? 18.812 -0.310 5.660 1.00 58.91 188 ASP A O 1
ATOM 1549 N N . GLU A 1 189 ? 17.523 -0.856 7.397 1.00 59.88 189 GLU A N 1
ATOM 1550 C CA . GLU A 1 189 ? 18.097 -2.199 7.580 1.00 59.88 189 GLU A CA 1
ATOM 1551 C C . GLU A 1 189 ? 17.837 -3.168 6.408 1.00 59.88 189 GLU A C 1
ATOM 1553 O O . GLU A 1 189 ? 18.582 -4.133 6.233 1.00 59.88 189 GLU A O 1
ATOM 1558 N N . LYS A 1 190 ? 16.809 -2.933 5.579 1.00 54.78 190 LYS A N 1
ATOM 1559 C CA . LYS A 1 190 ? 16.495 -3.766 4.396 1.00 54.78 190 LYS A CA 1
ATOM 1560 C C . LYS A 1 190 ? 16.944 -3.136 3.074 1.00 54.78 190 LYS A C 1
ATOM 1562 O O . LYS A 1 190 ? 16.890 -3.795 2.031 1.00 54.78 190 LYS A O 1
ATOM 1567 N N . ILE A 1 191 ? 17.404 -1.885 3.104 1.00 57.19 191 ILE A N 1
ATOM 1568 C CA . ILE A 1 191 ? 17.811 -1.138 1.911 1.00 57.19 191 ILE A CA 1
ATOM 1569 C C . ILE A 1 191 ? 19.035 -1.785 1.253 1.00 57.19 191 ILE A C 1
ATOM 1571 O O . ILE A 1 191 ? 19.053 -1.924 0.030 1.00 57.19 191 ILE A O 1
ATOM 1575 N N . ASP A 1 192 ? 20.003 -2.272 2.031 1.00 57.25 192 ASP A N 1
ATOM 1576 C CA . ASP A 1 192 ? 21.243 -2.845 1.491 1.00 57.25 192 ASP A CA 1
ATOM 1577 C C . ASP A 1 192 ? 20.998 -4.067 0.593 1.00 57.25 192 ASP A C 1
ATOM 1579 O O . ASP A 1 192 ? 21.624 -4.206 -0.458 1.00 57.25 192 ASP A O 1
ATOM 1583 N N . PHE A 1 193 ? 20.035 -4.928 0.938 1.00 61.81 193 PHE A N 1
ATOM 1584 C CA . PHE A 1 193 ? 19.695 -6.093 0.114 1.00 61.81 193 PHE A CA 1
ATOM 1585 C C . PHE A 1 193 ? 19.116 -5.683 -1.246 1.00 61.81 193 PHE A C 1
ATOM 1587 O O . PHE A 1 193 ? 19.515 -6.207 -2.287 1.00 61.81 193 PHE A O 1
ATOM 1594 N N . VAL A 1 194 ? 18.203 -4.710 -1.255 1.00 59.25 194 VAL A N 1
ATOM 1595 C CA . VAL A 1 194 ? 17.587 -4.224 -2.495 1.00 59.25 194 VAL A CA 1
ATOM 1596 C C . VAL A 1 194 ? 18.591 -3.440 -3.339 1.00 59.25 194 VAL A C 1
ATOM 1598 O O . VAL A 1 194 ? 18.580 -3.565 -4.562 1.00 59.25 194 VAL A O 1
ATOM 1601 N N . ILE A 1 195 ? 19.484 -2.667 -2.712 1.00 65.56 195 ILE A N 1
ATOM 1602 C CA . ILE A 1 195 ? 20.556 -1.952 -3.416 1.00 65.56 195 ILE A CA 1
ATOM 1603 C C . ILE A 1 195 ? 21.476 -2.934 -4.130 1.00 65.56 195 ILE A C 1
ATOM 1605 O O . ILE A 1 195 ? 21.713 -2.760 -5.324 1.00 65.56 195 ILE A O 1
ATOM 1609 N N . ASN A 1 196 ? 21.923 -3.981 -3.440 1.00 70.69 196 ASN A N 1
ATOM 1610 C CA . ASN A 1 196 ? 22.837 -4.957 -4.023 1.00 70.69 196 ASN A CA 1
ATOM 1611 C C . ASN A 1 196 ? 22.213 -5.666 -5.236 1.00 70.69 196 ASN A C 1
ATOM 1613 O O . ASN A 1 196 ? 22.849 -5.745 -6.287 1.00 70.69 196 ASN A O 1
ATOM 1617 N N . ASN A 1 197 ? 20.943 -6.078 -5.135 1.00 74.25 197 ASN A N 1
ATOM 1618 C CA . ASN A 1 197 ? 20.233 -6.717 -6.249 1.00 74.25 197 ASN A CA 1
ATOM 1619 C C . ASN A 1 197 ? 19.959 -5.744 -7.412 1.00 74.25 197 ASN A C 1
ATOM 1621 O O . ASN A 1 197 ? 20.035 -6.123 -8.578 1.00 74.25 197 ASN A O 1
ATOM 1625 N N . LEU A 1 198 ? 19.655 -4.473 -7.123 1.00 74.12 198 LEU A N 1
ATOM 1626 C CA . LEU A 1 198 ? 19.400 -3.469 -8.158 1.00 74.12 198 LEU A CA 1
ATOM 1627 C C . LEU A 1 198 ? 20.680 -3.070 -8.905 1.00 74.12 198 LEU A C 1
ATOM 1629 O O . LEU A 1 198 ? 20.644 -2.862 -10.115 1.00 74.12 198 LEU A O 1
ATOM 1633 N N . GLU A 1 199 ? 21.807 -2.949 -8.206 1.00 77.94 199 GLU A N 1
ATOM 1634 C CA . GLU A 1 199 ? 23.109 -2.676 -8.826 1.00 77.94 199 GLU A CA 1
ATOM 1635 C C . GLU A 1 199 ? 23.594 -3.848 -9.681 1.00 77.94 199 GLU A C 1
ATOM 1637 O O . GLU A 1 199 ? 24.247 -3.647 -10.706 1.00 77.94 199 GLU A O 1
ATOM 1642 N N . GLU A 1 200 ? 23.288 -5.081 -9.278 1.00 84.62 200 GLU A N 1
ATOM 1643 C CA . GLU A 1 200 ? 23.504 -6.267 -10.106 1.00 84.62 200 GLU A CA 1
ATOM 1644 C C . GLU A 1 200 ? 22.644 -6.219 -11.376 1.00 84.62 200 GLU A C 1
ATOM 1646 O O . GLU A 1 200 ? 23.195 -6.241 -12.476 1.00 84.62 200 GLU A O 1
ATOM 1651 N N . TYR A 1 201 ? 21.336 -5.987 -11.242 1.00 81.94 201 TYR A N 1
ATOM 1652 C CA . TYR A 1 201 ? 20.430 -5.850 -12.386 1.00 81.94 201 TYR A CA 1
ATOM 1653 C C . TYR A 1 201 ? 20.849 -4.729 -13.356 1.00 81.94 201 TYR A C 1
ATOM 1655 O O . TYR A 1 201 ? 20.897 -4.925 -14.570 1.00 81.94 201 TYR A O 1
ATOM 1663 N N . MET A 1 202 ? 21.199 -3.544 -12.844 1.00 84.25 202 MET A N 1
ATOM 1664 C CA . MET A 1 202 ? 21.647 -2.426 -13.685 1.00 84.25 202 MET A CA 1
ATOM 1665 C C . MET A 1 202 ? 22.944 -2.756 -14.434 1.00 84.25 202 MET A C 1
ATOM 1667 O O . MET A 1 202 ? 23.061 -2.415 -15.612 1.00 84.25 202 MET A O 1
ATOM 1671 N N . ARG A 1 203 ? 23.888 -3.467 -13.799 1.00 88.00 203 ARG A N 1
ATOM 1672 C CA . ARG A 1 203 ? 25.113 -3.937 -14.467 1.00 88.00 203 ARG A CA 1
ATOM 1673 C C . ARG A 1 203 ? 24.816 -4.924 -15.589 1.00 88.00 203 ARG A C 1
ATOM 1675 O O . ARG A 1 203 ? 25.443 -4.831 -16.643 1.00 88.00 203 ARG A O 1
ATOM 1682 N N . GLU A 1 204 ? 23.870 -5.839 -15.396 1.00 86.88 204 GLU A N 1
ATOM 1683 C CA . GLU A 1 204 ? 23.461 -6.780 -16.446 1.00 86.88 204 GLU A CA 1
ATOM 1684 C C . GLU A 1 204 ? 22.850 -6.055 -17.652 1.00 86.88 204 GLU A C 1
ATOM 1686 O O . GLU A 1 204 ? 23.207 -6.341 -18.798 1.00 86.88 204 GLU A O 1
ATOM 1691 N N . VAL A 1 205 ? 21.986 -5.066 -17.405 1.00 82.25 205 VAL A N 1
ATOM 1692 C CA . VAL A 1 205 ? 21.369 -4.252 -18.464 1.00 82.25 205 VAL A CA 1
ATOM 1693 C C . VAL A 1 205 ? 22.414 -3.429 -19.221 1.00 82.25 205 VAL A C 1
ATOM 1695 O O . VAL A 1 205 ? 22.391 -3.391 -20.455 1.00 82.25 205 VAL A O 1
ATOM 1698 N N . GLU A 1 206 ? 23.348 -2.790 -18.515 1.00 92.19 206 GLU A N 1
ATOM 1699 C CA . GLU A 1 206 ? 24.442 -2.032 -19.135 1.00 92.19 206 GLU A CA 1
ATOM 1700 C C . GLU A 1 206 ? 25.345 -2.935 -19.983 1.00 92.19 206 GLU A C 1
ATOM 1702 O O . GLU A 1 206 ? 25.703 -2.577 -21.110 1.00 92.19 206 GLU A O 1
ATOM 1707 N N . TRP A 1 207 ? 25.663 -4.132 -19.485 1.00 93.19 207 TRP A N 1
ATOM 1708 C CA . TRP A 1 207 ? 26.453 -5.119 -20.215 1.00 93.19 207 TRP A CA 1
ATOM 1709 C C . TRP A 1 207 ? 25.739 -5.613 -21.479 1.00 93.19 207 TRP A C 1
ATOM 1711 O O . TRP A 1 207 ? 26.349 -5.645 -22.551 1.00 93.19 207 TRP A O 1
ATOM 1721 N N . ALA A 1 208 ? 24.442 -5.921 -21.396 1.00 89.19 208 ALA A N 1
ATOM 1722 C CA . ALA A 1 208 ? 23.641 -6.323 -22.551 1.00 89.19 208 ALA A CA 1
ATOM 1723 C C . ALA A 1 208 ? 23.556 -5.205 -23.609 1.00 89.19 208 ALA A C 1
ATOM 1725 O O . ALA A 1 208 ? 23.719 -5.463 -24.804 1.00 89.19 208 ALA A O 1
ATOM 1726 N N . CYS A 1 209 ? 23.384 -3.948 -23.180 1.00 88.38 209 CYS A N 1
ATOM 1727 C CA . CYS A 1 209 ? 23.424 -2.786 -24.072 1.00 88.38 209 CYS A CA 1
ATOM 1728 C C . CYS A 1 209 ? 24.786 -2.644 -24.766 1.00 88.38 209 CYS A C 1
ATOM 1730 O O . CYS A 1 209 ? 24.850 -2.393 -25.972 1.00 88.38 209 CYS A O 1
ATOM 1732 N N . ALA A 1 210 ? 25.882 -2.823 -24.023 1.00 94.12 210 ALA A N 1
ATOM 1733 C CA . ALA A 1 210 ? 27.229 -2.758 -24.578 1.00 94.12 210 ALA A CA 1
ATOM 1734 C C . ALA A 1 210 ? 27.473 -3.864 -25.618 1.00 94.12 210 ALA A C 1
ATOM 1736 O O . ALA A 1 210 ? 28.022 -3.585 -26.687 1.00 94.12 210 ALA A O 1
ATOM 1737 N N . GLN A 1 211 ? 27.014 -5.092 -25.352 1.00 94.31 211 GLN A N 1
ATOM 1738 C CA . GLN A 1 211 ? 27.092 -6.189 -26.319 1.00 94.31 211 GLN A CA 1
ATOM 1739 C C . GLN A 1 211 ? 26.294 -5.908 -27.589 1.00 94.31 211 GLN A C 1
ATOM 1741 O O . GLN A 1 211 ? 26.800 -6.122 -28.691 1.00 94.31 211 GLN A O 1
ATOM 1746 N N . TYR A 1 212 ? 25.069 -5.403 -27.451 1.00 93.25 212 TYR A N 1
ATOM 1747 C CA . TYR A 1 212 ? 24.238 -5.051 -28.597 1.00 93.25 212 TYR A CA 1
ATOM 1748 C C . TYR A 1 212 ? 24.913 -3.997 -29.485 1.00 93.25 212 TYR A C 1
ATOM 1750 O O . TYR A 1 212 ? 25.002 -4.177 -30.699 1.00 93.25 212 TYR A O 1
ATOM 1758 N N . ASN A 1 213 ? 25.449 -2.931 -28.884 1.00 92.69 213 ASN A N 1
ATOM 1759 C CA . ASN A 1 213 ? 26.145 -1.877 -29.624 1.00 92.69 213 ASN A CA 1
ATOM 1760 C C . ASN A 1 213 ? 27.405 -2.403 -30.323 1.00 92.69 213 ASN A C 1
ATOM 1762 O O . ASN A 1 213 ? 27.646 -2.070 -31.481 1.00 92.69 213 ASN A O 1
ATOM 1766 N N . HIS A 1 214 ? 28.165 -3.284 -29.666 1.00 95.06 214 HIS A N 1
ATOM 1767 C CA . HIS A 1 214 ? 29.316 -3.941 -30.282 1.00 95.06 214 HIS A CA 1
ATOM 1768 C C . HIS A 1 214 ? 28.914 -4.759 -31.521 1.00 95.06 214 HIS A C 1
ATOM 1770 O O . HIS A 1 214 ? 29.520 -4.614 -32.582 1.00 95.06 214 HIS A O 1
ATOM 1776 N N . LEU A 1 215 ? 27.858 -5.575 -31.416 1.00 93.12 215 LEU A N 1
ATOM 1777 C CA . LEU A 1 215 ? 27.338 -6.362 -32.542 1.00 93.12 215 LEU A CA 1
ATOM 1778 C C . LEU A 1 215 ? 26.817 -5.468 -33.680 1.00 93.12 215 LEU A C 1
ATOM 1780 O O . LEU A 1 215 ? 27.030 -5.773 -34.858 1.00 93.12 215 LEU A O 1
ATOM 1784 N N . ALA A 1 216 ? 26.164 -4.352 -33.347 1.00 90.56 216 ALA A N 1
ATOM 1785 C CA . ALA A 1 216 ? 25.707 -3.372 -34.326 1.00 90.56 216 ALA A CA 1
ATOM 1786 C C . ALA A 1 216 ? 26.893 -2.745 -35.083 1.00 90.56 216 ALA A C 1
ATOM 1788 O O . ALA A 1 216 ? 26.883 -2.717 -36.317 1.00 90.56 216 ALA A O 1
ATOM 1789 N N . ASP A 1 217 ? 27.952 -2.343 -34.381 1.00 94.38 217 ASP A N 1
ATOM 1790 C CA . ASP A 1 217 ? 29.164 -1.778 -34.987 1.00 94.38 217 ASP A CA 1
ATOM 1791 C C . ASP A 1 217 ? 29.911 -2.790 -35.868 1.00 94.38 217 ASP A C 1
ATOM 1793 O O . ASP A 1 217 ? 30.407 -2.444 -36.945 1.00 94.38 217 ASP A O 1
ATOM 1797 N N . GLU A 1 218 ? 29.979 -4.058 -35.457 1.00 94.00 218 GLU A N 1
ATOM 1798 C CA . GLU A 1 218 ? 30.553 -5.130 -36.278 1.00 94.00 218 GLU A CA 1
ATOM 1799 C C . GLU A 1 218 ? 29.742 -5.380 -37.551 1.00 94.00 218 GLU A C 1
ATOM 1801 O O . GLU A 1 218 ? 30.316 -5.566 -38.630 1.00 94.00 218 GLU A O 1
ATOM 1806 N N . SER A 1 219 ? 28.410 -5.318 -37.468 1.00 88.00 219 SER A N 1
ATOM 1807 C CA . SER A 1 219 ? 27.540 -5.458 -38.641 1.00 88.00 219 SER A CA 1
ATOM 1808 C C . SER A 1 219 ? 27.786 -4.353 -39.680 1.00 88.00 219 SER A C 1
ATOM 1810 O O . SER A 1 219 ? 27.767 -4.610 -40.888 1.00 88.00 219 SER A O 1
ATOM 1812 N N . LEU A 1 220 ? 28.116 -3.139 -39.222 1.00 88.25 220 LEU A N 1
ATOM 1813 C CA . LEU A 1 220 ? 28.433 -1.992 -40.073 1.00 88.25 220 LEU A CA 1
ATOM 1814 C C . LEU A 1 220 ? 29.817 -2.078 -40.727 1.00 88.25 220 LEU A C 1
ATOM 1816 O O . LEU A 1 220 ? 30.044 -1.394 -41.727 1.00 88.25 220 LEU A O 1
ATOM 1820 N N . LYS A 1 221 ? 30.721 -2.921 -40.221 1.00 90.00 221 LYS A N 1
ATOM 1821 C CA . LYS A 1 221 ? 32.052 -3.147 -40.812 1.00 90.00 221 LYS A CA 1
ATOM 1822 C C . LYS A 1 221 ? 32.047 -4.199 -41.919 1.00 90.00 221 LYS A C 1
ATOM 1824 O O . LYS A 1 221 ? 33.006 -4.262 -42.686 1.00 90.00 221 LYS A O 1
ATOM 1829 N N . LYS A 1 222 ? 30.981 -4.999 -42.049 1.00 85.25 222 LYS A N 1
ATOM 1830 C CA . LYS A 1 222 ? 30.900 -6.011 -43.110 1.00 85.25 222 LYS A CA 1
ATOM 1831 C C . LYS A 1 222 ? 30.818 -5.355 -44.491 1.00 85.25 222 LYS A C 1
ATOM 1833 O O . LYS A 1 222 ? 30.011 -4.427 -44.656 1.00 85.25 222 LYS A O 1
ATOM 1838 N N . PRO A 1 223 ? 31.604 -5.822 -45.476 1.00 83.25 223 PRO A N 1
ATOM 1839 C CA . PRO A 1 223 ? 31.574 -5.282 -46.826 1.00 83.25 223 PRO A CA 1
ATOM 1840 C C . PRO A 1 223 ? 30.169 -5.421 -47.447 1.00 83.25 223 PRO A C 1
ATOM 1842 O O . PRO A 1 223 ? 29.441 -6.366 -47.125 1.00 83.25 223 PRO A O 1
ATOM 1845 N N . PRO A 1 224 ? 29.755 -4.494 -48.333 1.00 78.00 224 PRO A N 1
ATOM 1846 C CA . PRO A 1 224 ? 28.404 -4.473 -48.909 1.00 78.00 224 PRO A CA 1
ATOM 1847 C C . PRO A 1 224 ? 28.001 -5.781 -49.608 1.00 78.00 224 PRO A C 1
ATOM 1849 O O . PRO A 1 224 ? 26.826 -6.144 -49.628 1.00 78.00 224 PRO A O 1
ATOM 1852 N N . GLU A 1 225 ? 28.984 -6.503 -50.146 1.00 81.44 225 GLU A N 1
ATOM 1853 C CA . GLU A 1 225 ? 28.808 -7.754 -50.885 1.00 81.44 225 GLU A CA 1
ATOM 1854 C C . GLU A 1 225 ? 28.246 -8.876 -49.993 1.00 81.44 225 GLU A C 1
ATOM 1856 O O . GLU A 1 225 ? 27.309 -9.567 -50.397 1.00 81.44 225 GLU A O 1
ATOM 1861 N N . GLU A 1 226 ? 28.700 -8.980 -48.740 1.00 72.38 226 GLU A N 1
ATOM 1862 C CA . GLU A 1 226 ? 28.214 -9.983 -47.778 1.00 72.38 226 GLU A CA 1
ATOM 1863 C C . GLU A 1 226 ? 26.819 -9.657 -47.222 1.00 72.38 226 GLU A C 1
ATOM 1865 O O . GLU A 1 226 ? 26.034 -10.566 -46.937 1.00 72.38 226 GLU A O 1
ATOM 1870 N N . ARG A 1 227 ? 26.451 -8.369 -47.131 1.00 67.75 227 ARG A N 1
ATOM 1871 C CA . ARG A 1 227 ? 25.111 -7.958 -46.657 1.00 67.75 227 ARG A CA 1
ATOM 1872 C C . ARG A 1 227 ? 24.003 -8.389 -47.619 1.00 67.75 227 ARG A C 1
ATOM 1874 O O . ARG A 1 227 ? 22.901 -8.722 -47.194 1.00 67.75 227 ARG A O 1
ATOM 1881 N N . SER A 1 228 ? 24.305 -8.430 -48.917 1.00 67.75 228 SER A N 1
ATOM 1882 C CA . SER A 1 228 ? 23.347 -8.813 -49.964 1.00 67.75 228 SER A CA 1
ATOM 1883 C C . SER A 1 228 ? 23.055 -10.322 -50.037 1.00 67.75 228 SER A C 1
ATOM 1885 O O . SER A 1 228 ? 22.073 -10.730 -50.663 1.00 67.75 228 SER A O 1
ATOM 1887 N N . ALA A 1 229 ? 23.896 -11.155 -49.412 1.00 70.25 229 ALA A N 1
ATOM 1888 C CA . ALA A 1 229 ? 23.715 -12.605 -49.353 1.00 70.25 229 ALA A CA 1
ATOM 1889 C C . ALA A 1 229 ? 22.854 -13.034 -48.153 1.00 70.25 229 ALA A C 1
ATOM 1891 O O . ALA A 1 229 ? 22.065 -13.966 -48.278 1.00 70.25 229 ALA A O 1
ATOM 1892 N N . GLN A 1 230 ? 22.944 -12.332 -47.017 1.00 63.94 230 GLN A N 1
ATOM 1893 C CA . GLN A 1 230 ? 22.153 -12.658 -45.821 1.00 63.94 230 GLN A CA 1
ATOM 1894 C C . GLN A 1 230 ? 20.662 -12.324 -45.975 1.00 63.94 230 GLN A C 1
ATOM 1896 O O . GLN A 1 230 ? 19.825 -13.091 -45.509 1.00 63.94 230 GLN A O 1
ATOM 1901 N N . ASN A 1 231 ? 20.310 -11.252 -46.694 1.00 65.38 231 ASN A N 1
ATOM 1902 C CA . ASN A 1 231 ? 18.902 -10.893 -46.918 1.00 65.38 231 ASN A CA 1
ATOM 1903 C C . ASN A 1 231 ? 18.157 -11.862 -47.854 1.00 65.38 231 ASN A C 1
ATOM 1905 O O . ASN A 1 231 ? 16.937 -11.916 -47.805 1.00 65.38 231 ASN A O 1
ATOM 1909 N N . ARG A 1 232 ? 18.867 -12.665 -48.661 1.00 67.62 232 ARG A N 1
ATOM 1910 C CA . ARG A 1 232 ? 18.258 -13.662 -49.565 1.00 67.62 232 ARG A CA 1
ATOM 1911 C C . ARG A 1 232 ? 17.910 -14.996 -48.896 1.00 67.62 232 ARG A C 1
ATOM 1913 O O . ARG A 1 232 ? 17.378 -15.873 -49.559 1.00 67.62 232 ARG A O 1
ATOM 1920 N N . ILE A 1 233 ? 18.251 -15.176 -47.619 1.00 69.12 233 ILE A N 1
ATOM 1921 C CA . ILE A 1 233 ? 17.950 -16.402 -46.855 1.00 69.12 233 ILE A CA 1
ATOM 1922 C C . ILE A 1 233 ? 16.602 -16.279 -46.116 1.00 69.12 233 ILE A C 1
ATOM 1924 O O . ILE A 1 233 ? 16.056 -17.279 -45.660 1.00 69.12 233 ILE A O 1
ATOM 1928 N N . PHE A 1 234 ? 16.053 -15.064 -46.013 1.00 59.25 234 PHE A N 1
ATOM 1929 C CA . PHE A 1 234 ? 14.800 -14.768 -45.308 1.00 59.25 234 PHE A CA 1
ATOM 1930 C C . PHE A 1 234 ? 13.625 -14.411 -46.239 1.00 59.25 234 PHE A C 1
ATOM 1932 O O . PHE A 1 234 ? 12.556 -14.059 -45.741 1.00 59.25 234 PHE A O 1
ATOM 1939 N N . GLU A 1 235 ? 13.816 -14.509 -47.558 1.00 56.41 235 GLU A N 1
ATOM 1940 C CA . GLU A 1 235 ? 12.755 -14.475 -48.583 1.00 56.41 235 GLU A CA 1
ATOM 1941 C C . GLU A 1 235 ? 12.423 -15.899 -49.043 1.00 56.41 235 GLU A C 1
ATOM 1943 O O . GLU A 1 235 ? 11.218 -16.191 -49.217 1.00 56.41 235 GLU A O 1
#

Foldseek 3Di:
DDPPPPVVVVVVVVVVVVPPPDDPDFDWDDDPPDDIDTDDDDDDDDDDDDDDDDDPCPSVVVVVVVVVVVCPPDQLQVQLVVLQVQLVCCVPVVVNLVSSLVSLCSSLVSCLVVLHPVSLVSLVSNLVSVLVCNLVSLQLSLLSCCQRNVCNVSSVVSNVVSVVCPVVDVDPDPPPVDVVVSLVSDDPVSSVVVVVVVVVVVVVVVVVVVVVVVVVVVVVPDDPVVVVVVVVVVD

Solvent-accessible surface area (backbone atoms only — not comparable to full-atom values): 14076 Å² total; per-residue (Å²): 139,67,84,80,59,59,66,60,50,57,58,48,52,58,55,49,68,73,66,69,82,81,70,101,62,84,67,81,58,84,51,102,85,57,86,75,62,82,79,86,90,85,91,86,90,89,89,84,89,84,90,82,83,80,94,85,60,82,77,62,57,65,70,56,70,60,48,78,79,62,55,88,77,60,56,45,64,61,52,15,52,52,26,38,50,52,10,51,44,23,42,74,75,67,62,35,44,74,58,13,29,52,25,12,44,54,11,15,53,28,16,49,79,69,72,38,77,63,17,56,59,24,42,51,53,24,31,71,55,29,83,93,48,25,51,63,45,17,50,52,48,16,50,45,34,32,71,76,68,66,36,56,71,67,14,45,54,24,45,53,51,23,60,67,44,41,82,76,40,98,57,83,81,73,86,76,75,43,75,74,63,56,54,78,73,52,62,75,91,59,46,60,63,54,49,55,54,49,55,50,52,52,50,53,54,52,49,53,53,52,51,51,52,51,54,52,55,54,60,70,68,53,56,73,75,64,57,65,58,60,63,66,76,79,113

pLDDT: mean 72.45, std 23.74, range [24.56, 98.31]

Sequence (235 aa):
MDAKNDVNFEIYLLNLIIYFGNNNETCELKNEHYETIYVNLNSTNLIYPCRTNQDKYTNQTEIYSSQDNQVKGFSYPDAGQAYFKAGDFSENQLQDFIRAKSCYMDSADCYRQVLSCSAYESYRKHVEVCLKKAIHRSFECGYIIATEFNDITKANEFYDLAEDIIPQTNFLHVCLLKPFYMKNFVTDEKIDFVINNLEEYMREVEWACAQYNHLADESLKKPPEERSAQNRIFE

InterPro domains:
  IPR000744 NSF attachment protein [PF14938] (54-165)
  IPR011990 Tetratricopeptide-like helical domain superfamily [G3DSA:1.25.40.10] (41-234)

Organism: Thelohanellus kitauei (NCBI:txid669202)

Nearest PDB structures (foldseek):
  6epf-assembly1_Q  TM=3.710E-01  e=5.489E+00  Rattus norvegicus
  6epe-assembly1_Q  TM=3.550E-01  e=7.564E+00  Rattus norvegicus
  7ocf-assembly1_E  TM=2.298E-01  e=8.417E+00  Rattus norvegicus

Mean predicted aligned error: 16.5 Å

Secondary structure (DSSP, 8-state):
--TTTTHHHHHHHHHHHTT--S-S----EEETTEEEE--------------S--SS-TTTSHHHHTTTTTGGGS-HHHHHHHHHHHHHHHHHTS--HHHHHHHHHHHHHHHHHTT-THHHHHHHHHHHT-TTTHHHHHHHHHHHHHHHS--HHHHHHHHHHHHHHGGGS---------HHHHGGGS-HHHHHHHHHHHHHHHHHHHHHHHHHHHHHHHHHHS-HHHHHHHGGG--

Radius of gyration: 28.36 Å; Cα contacts (8 Å, |Δi|>4): 158; chains: 1; bounding box: 57×45×96 Å